Protein AF-A0A7C9F6B9-F1 (afdb_monomer_lite)

InterPro domains:
  IPR001474 GTP cyclohydrolase I [PTHR11109] (1-129)
  IPR020602 GTP cyclohydrolase I domain [PF01227] (1-129)
  IPR043133 GTP cyclohydrolase I, C-terminal/NADPH-dependent 7-cyano-7-deazaguanine reductase [G3DSA:3.30.1130.10] (39-177)
  IPR043134 GTP cyclohydrolase I, N-terminal domain [G3DSA:1.10.286.10] (209-254)

Sequence (266 aa):
PLRVAKAFREGTRGYEQNVRDIVQGALFPEAGVDHRAGHAGGAGGLVIVRDLDHFSYCECCLLPFQVKCHVGYVPSGQRVVGLSKLSRVADVFAKRLQDPQRLADEVCSALHHGIRPAGVAVIAECHHIHFPTLESLFLDSKPEGWIKVMVCSGSGVFEDEEASIWSEFLGLLKYRSLTPDKFRKRNSADHWCPSQSTSCTKIPASLGSVNPGMVSAVTSILRTLGEDPLRKELVGTPARFVRWIMNFQNSNLEMKLNGFLSNKPE

Structure (mmCIF, N/CA/C/O backbone):
data_AF-A0A7C9F6B9-F1
#
_entry.id   AF-A0A7C9F6B9-F1
#
loop_
_atom_site.group_PDB
_atom_site.id
_atom_site.type_symbol
_atom_site.label_atom_id
_atom_site.label_alt_id
_atom_site.label_comp_id
_atom_site.label_asym_id
_atom_site.label_entity_id
_atom_site.label_seq_id
_atom_site.pdbx_PDB_ins_code
_atom_site.Cartn_x
_atom_site.Cartn_y
_atom_site.Cartn_z
_atom_site.occupancy
_atom_site.B_iso_or_equiv
_atom_site.auth_seq_id
_atom_site.auth_comp_id
_atom_site.auth_asym_id
_atom_site.auth_atom_id
_atom_site.pdbx_PDB_model_num
ATOM 1 N N . PRO A 1 1 ? 10.834 -8.507 -24.191 1.00 78.38 1 PRO A N 1
ATOM 2 C CA . PRO A 1 1 ? 9.689 -7.560 -24.309 1.00 78.38 1 PRO A CA 1
ATOM 3 C C . PRO A 1 1 ? 8.392 -8.049 -23.642 1.00 78.38 1 PRO A C 1
ATOM 5 O O . PRO A 1 1 ? 7.930 -7.405 -22.711 1.00 78.38 1 PRO A O 1
ATOM 8 N N . LEU A 1 2 ? 7.844 -9.205 -24.046 1.00 83.50 2 LEU A N 1
ATOM 9 C CA . LEU A 1 2 ? 6.579 -9.722 -23.490 1.00 83.50 2 LEU A CA 1
ATOM 10 C C . LEU A 1 2 ? 6.630 -9.975 -21.974 1.00 83.50 2 LEU A C 1
ATOM 12 O O . LEU A 1 2 ? 5.699 -9.620 -21.261 1.00 83.50 2 LEU A O 1
ATOM 16 N N . ARG A 1 3 ? 7.743 -10.523 -21.465 1.00 86.50 3 ARG A N 1
ATOM 17 C CA . ARG A 1 3 ? 7.962 -10.726 -20.020 1.00 86.50 3 ARG A CA 1
ATOM 18 C C . ARG A 1 3 ? 7.905 -9.415 -19.228 1.00 86.50 3 ARG A C 1
ATOM 20 O O . ARG A 1 3 ? 7.270 -9.367 -18.184 1.00 86.50 3 ARG A O 1
ATOM 27 N N . VAL A 1 4 ? 8.509 -8.356 -19.769 1.00 84.81 4 VAL A N 1
ATOM 28 C CA . VAL A 1 4 ? 8.506 -7.013 -19.168 1.00 84.81 4 VAL A CA 1
ATOM 29 C C . VAL A 1 4 ? 7.093 -6.433 -19.173 1.00 84.81 4 VAL A C 1
ATOM 31 O O . VAL A 1 4 ? 6.615 -5.998 -18.135 1.00 84.81 4 VAL A O 1
ATOM 34 N N . ALA A 1 5 ? 6.384 -6.511 -20.303 1.00 84.69 5 ALA A N 1
ATOM 35 C CA . ALA A 1 5 ? 4.999 -6.052 -20.395 1.00 84.69 5 ALA A CA 1
ATOM 36 C C . ALA A 1 5 ? 4.076 -6.786 -19.403 1.00 84.69 5 ALA A C 1
ATOM 38 O O . ALA A 1 5 ? 3.265 -6.153 -18.734 1.00 84.69 5 ALA A O 1
ATOM 39 N N . LYS A 1 6 ? 4.238 -8.110 -19.257 1.00 91.00 6 LYS A N 1
ATOM 40 C CA . LYS A 1 6 ? 3.502 -8.907 -18.265 1.00 91.00 6 LYS A CA 1
ATOM 41 C C . LYS A 1 6 ? 3.824 -8.470 -16.833 1.00 91.00 6 LYS A C 1
ATOM 43 O O . LYS A 1 6 ? 2.903 -8.345 -16.036 1.00 91.00 6 LYS A O 1
ATOM 48 N N . ALA A 1 7 ? 5.097 -8.225 -16.522 1.00 88.81 7 ALA A N 1
ATOM 49 C CA . ALA A 1 7 ? 5.517 -7.765 -15.200 1.00 88.81 7 ALA A CA 1
ATOM 50 C C . ALA A 1 7 ? 4.920 -6.394 -14.854 1.00 88.81 7 ALA A C 1
ATOM 52 O O . ALA A 1 7 ? 4.365 -6.244 -13.773 1.00 88.81 7 ALA A O 1
ATOM 53 N N . PHE A 1 8 ? 4.952 -5.431 -15.782 1.00 90.06 8 PHE A N 1
ATOM 54 C CA . PHE A 1 8 ? 4.319 -4.126 -15.572 1.00 90.06 8 PHE A CA 1
ATOM 55 C C . PHE A 1 8 ? 2.807 -4.243 -15.405 1.00 90.06 8 PHE A C 1
ATOM 57 O O . PHE A 1 8 ? 2.272 -3.663 -14.473 1.00 90.06 8 PHE A O 1
ATOM 64 N N . ARG A 1 9 ? 2.128 -5.037 -16.243 1.00 91.50 9 ARG A N 1
ATOM 65 C CA . ARG A 1 9 ? 0.678 -5.253 -16.128 1.00 91.50 9 ARG A CA 1
ATOM 66 C C . ARG A 1 9 ? 0.288 -5.859 -14.778 1.00 91.50 9 ARG A C 1
ATOM 68 O O . ARG A 1 9 ? -0.681 -5.426 -14.174 1.00 91.50 9 ARG A O 1
ATOM 75 N N . GLU A 1 10 ? 1.051 -6.837 -14.297 1.00 92.75 10 GLU A N 1
ATOM 76 C CA . GLU A 1 10 ? 0.856 -7.413 -12.961 1.00 92.75 10 GLU A CA 1
ATOM 77 C C . GLU A 1 10 ? 1.157 -6.388 -11.857 1.00 92.75 10 GLU A C 1
ATOM 79 O O . GLU A 1 10 ? 0.446 -6.286 -10.860 1.00 92.75 10 GLU A O 1
ATOM 84 N N . GLY A 1 11 ? 2.205 -5.597 -12.065 1.00 91.06 11 GLY A N 1
ATOM 85 C CA . GLY A 1 11 ? 2.643 -4.508 -11.208 1.00 91.06 11 GLY A CA 1
ATOM 86 C C . GLY A 1 11 ? 1.654 -3.360 -11.063 1.00 91.06 11 GLY A C 1
ATOM 87 O O . GLY A 1 11 ? 1.672 -2.679 -10.044 1.00 91.06 11 GLY A O 1
ATOM 88 N N . THR A 1 12 ? 0.792 -3.167 -12.060 1.00 94.00 12 THR A N 1
ATOM 89 C CA . THR A 1 12 ? -0.208 -2.097 -12.121 1.00 94.00 12 THR A CA 1
ATOM 90 C C . THR A 1 12 ? -1.650 -2.618 -12.089 1.00 94.00 12 THR A C 1
ATOM 92 O O . THR A 1 12 ? -2.591 -1.861 -12.327 1.00 94.00 12 THR A O 1
ATOM 95 N N . ARG A 1 13 ? -1.862 -3.900 -11.752 1.00 95.06 13 ARG A N 1
ATOM 96 C CA . ARG A 1 13 ? -3.199 -4.529 -11.692 1.00 95.06 13 ARG A CA 1
ATOM 97 C C . ARG A 1 13 ? -4.161 -3.851 -10.709 1.00 9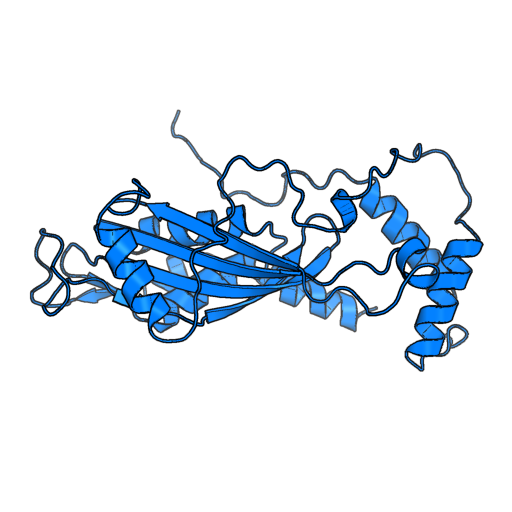5.06 13 ARG A C 1
ATOM 99 O O . ARG A 1 13 ? -5.372 -4.001 -10.822 1.00 95.06 13 ARG A O 1
ATOM 106 N N . GLY A 1 14 ? -3.633 -3.103 -9.742 1.00 93.81 14 GLY A N 1
ATOM 107 C CA . GLY A 1 14 ? -4.404 -2.405 -8.720 1.00 93.81 14 GLY A CA 1
ATOM 108 C C . GLY A 1 14 ? -5.284 -1.275 -9.258 1.00 93.81 14 GLY A C 1
ATOM 109 O O . GLY A 1 14 ? -6.203 -0.837 -8.564 1.00 93.81 14 GLY A O 1
ATOM 110 N N . TYR A 1 15 ? -5.045 -0.806 -10.489 1.00 93.00 15 TYR A N 1
ATOM 111 C CA . TYR A 1 15 ? -5.947 0.132 -11.170 1.00 93.00 15 TYR A CA 1
ATOM 112 C C . TYR A 1 15 ? -7.273 -0.517 -11.597 1.00 93.00 15 TYR A C 1
ATOM 114 O O . TYR A 1 15 ? -8.276 0.179 -11.712 1.00 93.00 15 TYR A O 1
ATOM 122 N N . GLU A 1 16 ? -7.301 -1.838 -11.797 1.00 92.06 16 GLU A N 1
ATOM 123 C CA . GLU A 1 16 ? -8.496 -2.587 -12.219 1.00 92.06 16 GLU A CA 1
ATOM 124 C C . GLU A 1 16 ? -9.308 -3.128 -11.023 1.00 92.06 16 GLU A C 1
ATOM 126 O O . GLU A 1 16 ? -10.322 -3.798 -11.206 1.00 92.06 16 GLU A O 1
ATOM 131 N N . GLN A 1 17 ? -8.868 -2.864 -9.787 1.00 91.19 17 GLN A N 1
ATOM 132 C CA . GLN A 1 17 ? -9.457 -3.420 -8.567 1.00 91.19 17 GLN A CA 1
ATOM 133 C C . GLN A 1 17 ? -10.231 -2.367 -7.769 1.00 91.19 17 GLN A C 1
ATOM 135 O O . GLN A 1 17 ? -9.779 -1.233 -7.596 1.00 91.19 17 GLN A O 1
ATOM 140 N N . ASN A 1 18 ? -11.379 -2.767 -7.215 1.00 89.25 18 ASN A N 1
ATOM 141 C CA . ASN A 1 18 ? -12.186 -1.932 -6.332 1.00 89.25 18 ASN A CA 1
ATOM 142 C C . ASN A 1 18 ? -12.049 -2.387 -4.872 1.00 89.25 18 ASN A C 1
ATOM 144 O O . ASN A 1 18 ? -12.278 -3.547 -4.533 1.00 89.25 18 ASN A O 1
ATOM 148 N N . VAL A 1 19 ? -11.700 -1.453 -3.987 1.00 90.94 19 VAL A N 1
ATOM 149 C CA . VAL A 1 19 ? -11.531 -1.734 -2.554 1.00 90.94 19 VAL A CA 1
ATOM 150 C C . VAL A 1 19 ? -12.849 -2.120 -1.879 1.00 90.94 19 VAL A C 1
ATOM 152 O O . VAL A 1 19 ? -12.847 -2.943 -0.961 1.00 90.94 19 VAL A O 1
ATOM 155 N N . ARG A 1 20 ? -13.985 -1.571 -2.331 1.00 86.94 20 ARG A N 1
ATOM 156 C CA . ARG A 1 20 ? -15.296 -1.843 -1.719 1.00 86.94 20 ARG A CA 1
ATOM 157 C C . ARG A 1 20 ? -15.623 -3.335 -1.745 1.00 86.94 20 ARG A C 1
ATOM 159 O O . ARG A 1 20 ? -15.994 -3.884 -0.709 1.00 86.94 20 ARG A O 1
ATOM 166 N N . ASP A 1 21 ? -15.364 -3.996 -2.868 1.00 87.12 21 ASP A N 1
ATOM 167 C CA . ASP A 1 21 ? -15.628 -5.427 -3.060 1.00 87.12 21 ASP A CA 1
ATOM 168 C C . ASP A 1 21 ? -14.762 -6.305 -2.139 1.00 87.12 21 ASP A C 1
ATOM 170 O O . ASP A 1 21 ? -15.166 -7.384 -1.703 1.00 87.12 21 ASP A O 1
ATOM 174 N N . ILE A 1 22 ? -13.561 -5.832 -1.790 1.00 87.94 22 ILE A N 1
ATOM 175 C CA . ILE A 1 22 ? -12.637 -6.550 -0.904 1.00 87.94 22 ILE A CA 1
ATOM 176 C C . ILE A 1 22 ? -13.128 -6.516 0.544 1.00 87.94 22 ILE A C 1
ATOM 178 O O . ILE A 1 22 ? -13.045 -7.545 1.228 1.00 87.94 22 ILE A O 1
ATOM 182 N N . VAL A 1 23 ? -13.608 -5.353 0.997 1.00 85.00 23 VAL A N 1
ATOM 183 C CA . VAL A 1 23 ? -13.969 -5.086 2.398 1.00 85.00 23 VAL A CA 1
ATOM 184 C C . VAL A 1 23 ? -15.385 -5.563 2.727 1.00 85.00 23 VAL A C 1
ATOM 186 O O . VAL A 1 23 ? -15.578 -6.198 3.763 1.00 85.00 23 VAL A O 1
ATOM 189 N N . GLN A 1 24 ? -16.366 -5.326 1.847 1.00 80.31 24 GLN A N 1
ATOM 190 C CA . GLN A 1 24 ? -17.785 -5.592 2.131 1.00 80.31 24 GLN A CA 1
ATOM 191 C C . GLN A 1 24 ? -18.086 -7.064 2.454 1.00 80.31 24 GLN A C 1
ATOM 193 O O . GLN A 1 24 ? -18.936 -7.344 3.292 1.00 80.31 24 GLN A O 1
ATOM 198 N N . GLY A 1 25 ? -17.361 -8.008 1.848 1.00 74.75 25 GLY A N 1
ATOM 199 C CA . GLY A 1 25 ? -17.565 -9.443 2.071 1.00 74.75 25 GLY A CA 1
ATOM 200 C C . GLY A 1 25 ? -16.937 -10.019 3.348 1.00 74.75 25 GLY A C 1
ATOM 201 O O . GLY A 1 25 ? -16.912 -11.238 3.492 1.00 74.75 25 GLY A O 1
ATOM 202 N N . ALA A 1 26 ? -16.349 -9.203 4.231 1.00 81.62 26 ALA A N 1
ATOM 203 C CA . ALA A 1 26 ? -15.626 -9.699 5.411 1.00 81.62 26 ALA A CA 1
ATOM 204 C C . ALA A 1 26 ? -15.718 -8.769 6.628 1.00 81.62 26 ALA A C 1
ATOM 206 O O . ALA A 1 26 ? -14.751 -8.638 7.385 1.00 81.62 26 ALA A O 1
ATOM 207 N N . LEU A 1 27 ? -16.868 -8.117 6.792 1.00 82.00 27 LEU A N 1
ATOM 208 C CA . LEU A 1 27 ? -17.232 -7.442 8.031 1.00 82.00 27 LEU A CA 1
ATOM 209 C C . LEU A 1 27 ? -17.990 -8.434 8.912 1.00 82.00 27 LEU A C 1
ATOM 211 O O . LEU A 1 27 ? -19.038 -8.944 8.517 1.00 82.00 27 LEU A O 1
ATOM 215 N N . PHE A 1 28 ? -17.445 -8.710 10.089 1.00 81.56 28 PHE A N 1
ATOM 216 C CA . PHE A 1 28 ? -17.999 -9.654 11.049 1.00 81.56 28 PHE A CA 1
ATOM 217 C C . PHE A 1 28 ? -18.601 -8.904 12.233 1.00 81.56 28 PHE A C 1
ATOM 219 O O . PHE A 1 28 ? -18.013 -7.910 12.669 1.00 81.56 28 PHE A O 1
ATOM 226 N N . PRO A 1 29 ? -19.751 -9.358 12.757 1.00 77.94 29 PRO A N 1
ATOM 227 C CA . PRO A 1 29 ? -20.288 -8.818 13.990 1.00 77.94 29 PRO A CA 1
ATOM 228 C C . PRO A 1 29 ? -19.403 -9.235 15.172 1.00 77.94 29 PRO A C 1
ATOM 230 O O . PRO A 1 29 ? -19.102 -10.418 15.324 1.00 77.94 29 PRO A O 1
ATOM 233 N N . GLU A 1 30 ? -19.012 -8.284 16.018 1.00 68.81 30 GLU A N 1
ATOM 234 C CA . GLU A 1 30 ? -18.281 -8.563 17.260 1.00 68.81 30 GLU A CA 1
ATOM 235 C C . GLU A 1 30 ? -19.051 -8.001 18.461 1.00 68.81 30 GLU A C 1
ATOM 237 O O . GLU A 1 30 ? -19.288 -6.794 18.570 1.00 68.81 30 GLU A O 1
ATOM 242 N N . ALA A 1 31 ? -19.480 -8.900 19.351 1.00 57.25 31 ALA A N 1
ATOM 243 C CA . ALA A 1 31 ? -20.207 -8.545 20.563 1.00 57.25 31 ALA A CA 1
ATOM 244 C C . ALA A 1 31 ? -19.283 -7.793 21.537 1.00 57.25 31 ALA A C 1
ATOM 246 O O . ALA A 1 31 ? -18.175 -8.243 21.814 1.00 57.25 31 ALA A O 1
ATOM 247 N N . GLY A 1 32 ? -19.745 -6.655 22.062 1.00 57.44 32 GLY A N 1
ATOM 248 C CA . GLY A 1 32 ? -18.982 -5.813 22.993 1.00 57.44 32 GLY A CA 1
ATOM 249 C C . GLY A 1 32 ? -18.262 -4.618 22.356 1.00 57.44 32 GLY A C 1
ATOM 250 O O . GLY A 1 32 ? -17.704 -3.803 23.084 1.00 57.44 32 GLY A O 1
ATOM 251 N N . VAL A 1 33 ? -18.308 -4.459 21.027 1.00 58.94 33 VAL A N 1
ATOM 252 C CA . VAL A 1 33 ? -17.875 -3.225 20.343 1.00 58.94 33 VAL A CA 1
ATOM 253 C C . VAL A 1 33 ? -19.068 -2.266 20.232 1.00 58.94 33 VAL A C 1
ATOM 255 O O . VAL A 1 33 ? -19.666 -2.110 19.167 1.00 58.94 33 VAL A O 1
ATOM 258 N N . ASP A 1 34 ? -19.473 -1.658 21.346 1.00 58.09 34 ASP A N 1
ATOM 259 C CA . ASP A 1 34 ? -20.571 -0.680 21.369 1.00 58.09 34 ASP A CA 1
ATOM 260 C C . ASP A 1 34 ? -20.200 0.618 20.613 1.00 58.09 34 ASP A C 1
ATOM 262 O O . ASP A 1 34 ? -19.114 0.760 20.055 1.00 58.09 34 ASP A O 1
ATOM 266 N N . HIS A 1 35 ? -21.085 1.622 20.580 1.00 54.62 35 HIS A N 1
ATOM 267 C CA . HIS A 1 35 ? -20.818 2.923 19.932 1.00 54.62 35 HIS A CA 1
ATOM 268 C C . HIS A 1 35 ? -19.646 3.725 20.537 1.00 54.62 35 HIS A C 1
ATOM 270 O O . HIS A 1 35 ? -19.368 4.837 20.087 1.00 54.62 35 HIS A O 1
ATOM 276 N N . ARG A 1 36 ? -18.967 3.200 21.561 1.00 55.50 36 ARG A N 1
ATOM 277 C CA . ARG A 1 36 ? -17.797 3.821 22.185 1.00 55.50 36 ARG A CA 1
ATOM 278 C C . ARG A 1 36 ? -16.538 3.113 21.696 1.00 55.50 36 ARG A C 1
ATOM 280 O O . ARG A 1 36 ? -16.497 1.889 21.684 1.00 55.50 36 ARG A O 1
ATOM 287 N N . ALA A 1 37 ? -15.520 3.888 21.320 1.00 56.00 37 ALA A N 1
ATOM 288 C CA . ALA A 1 37 ? -14.180 3.362 21.074 1.00 56.00 37 ALA A CA 1
ATOM 289 C C . ALA A 1 37 ? -13.728 2.567 22.313 1.00 56.00 37 ALA A C 1
ATOM 291 O O . ALA A 1 37 ? -13.721 3.106 23.423 1.00 56.00 37 ALA A O 1
ATOM 292 N N . GLY A 1 38 ? -13.439 1.277 22.144 1.00 53.59 38 GLY A N 1
ATOM 293 C CA . GLY A 1 38 ? -12.929 0.445 23.228 1.00 53.59 38 GLY A CA 1
ATOM 294 C C . GLY A 1 38 ? -11.478 0.803 23.549 1.00 53.59 38 GLY A C 1
ATOM 295 O O . GLY A 1 38 ? -10.777 1.422 22.750 1.00 53.59 38 GLY A O 1
ATOM 296 N N . HIS A 1 39 ? -11.023 0.420 24.739 1.00 48.69 39 HIS A N 1
ATOM 297 C CA . HIS A 1 39 ? -9.637 0.609 25.175 1.00 48.69 39 HIS A CA 1
ATOM 298 C C . HIS A 1 39 ? -8.837 -0.682 24.941 1.00 48.69 39 HIS A C 1
ATOM 300 O O . HIS A 1 39 ? -9.406 -1.778 24.942 1.00 48.69 39 HIS A O 1
ATOM 306 N N . ALA A 1 40 ? -7.519 -0.571 24.747 1.00 43.62 40 ALA A N 1
ATOM 307 C CA . ALA A 1 40 ? -6.636 -1.730 24.612 1.00 43.62 40 ALA A CA 1
ATOM 308 C C . ALA A 1 40 ? -6.778 -2.707 25.794 1.00 43.62 40 ALA A C 1
ATOM 310 O O . ALA A 1 40 ? -6.687 -2.314 26.955 1.00 43.62 40 ALA A O 1
ATOM 311 N N . GLY A 1 41 ? -6.986 -3.992 25.483 1.00 47.38 41 GLY A N 1
ATOM 312 C CA . GLY A 1 41 ? -7.155 -5.069 26.468 1.00 47.38 41 GLY A CA 1
ATOM 313 C C . GLY A 1 41 ? -8.598 -5.551 26.685 1.00 47.38 41 GLY A C 1
ATOM 314 O O . GLY A 1 41 ? -8.797 -6.469 27.478 1.00 47.38 41 GLY A O 1
ATOM 315 N N . GLY A 1 42 ? -9.587 -4.987 25.977 1.00 53.12 42 GLY A N 1
ATOM 316 C CA . GLY A 1 42 ? -10.989 -5.434 25.975 1.00 53.12 42 GLY A CA 1
ATOM 317 C C . GLY A 1 42 ? -11.631 -5.428 24.578 1.00 53.12 42 GLY A C 1
ATOM 318 O O . GLY A 1 42 ? -10.982 -5.080 23.589 1.00 53.12 42 GLY A O 1
ATOM 319 N N . ALA A 1 43 ? -12.910 -5.814 24.487 1.00 54.91 43 ALA A N 1
ATOM 320 C CA . ALA A 1 43 ? -13.677 -5.746 23.238 1.00 54.91 43 ALA A CA 1
ATOM 321 C C . ALA A 1 43 ? -13.704 -4.300 22.698 1.00 54.91 43 ALA A C 1
ATOM 323 O O . ALA A 1 43 ? -13.978 -3.357 23.440 1.00 54.91 43 ALA A O 1
ATOM 324 N N . GLY A 1 44 ? -13.379 -4.122 21.412 1.00 61.38 44 GLY A N 1
ATOM 325 C CA . GLY A 1 44 ? -13.373 -2.813 20.740 1.00 61.38 44 GLY A CA 1
ATOM 326 C C . GLY A 1 44 ? -12.089 -1.985 20.876 1.00 61.38 44 GLY A C 1
ATOM 327 O O . GLY A 1 44 ? -12.093 -0.824 20.471 1.00 61.38 44 GLY A O 1
ATOM 328 N N . GLY A 1 45 ? -11.013 -2.544 21.441 1.00 77.75 45 GLY A N 1
ATOM 329 C CA . GLY A 1 45 ? -9.692 -1.904 21.483 1.00 77.75 45 GLY A CA 1
ATOM 330 C C . GLY A 1 45 ? -8.992 -1.805 20.117 1.00 77.75 45 GLY A C 1
ATOM 331 O O . GLY A 1 45 ? -9.503 -2.259 19.092 1.00 77.75 45 GLY A O 1
ATOM 332 N N . LEU A 1 46 ? -7.793 -1.212 20.102 1.00 87.56 46 LEU A N 1
ATOM 333 C CA . LEU A 1 46 ? -6.980 -1.023 18.896 1.00 87.56 46 LEU A CA 1
ATOM 334 C C . LEU A 1 46 ? -6.591 -2.365 18.248 1.00 87.56 46 LEU A C 1
ATOM 336 O O . LEU A 1 46 ? -5.917 -3.197 18.855 1.00 87.56 46 LEU A O 1
ATOM 340 N N . VAL A 1 47 ? -6.965 -2.551 16.980 1.00 90.31 47 VAL A N 1
ATOM 341 C CA . VAL A 1 47 ? -6.566 -3.707 16.165 1.00 90.31 47 VAL A CA 1
ATOM 342 C C . VAL A 1 47 ? -5.386 -3.311 15.289 1.00 90.31 47 VAL A C 1
ATOM 344 O O . VAL A 1 47 ? -5.474 -2.341 14.538 1.00 90.31 47 VAL A O 1
ATOM 347 N N . ILE A 1 48 ? -4.294 -4.078 15.348 1.00 91.81 48 ILE A N 1
ATOM 348 C CA . ILE A 1 48 ? -3.071 -3.815 14.578 1.00 91.81 48 ILE A CA 1
ATOM 349 C C . ILE A 1 48 ? -2.707 -5.024 13.726 1.00 91.81 48 ILE A C 1
ATOM 351 O O . ILE A 1 48 ? -2.579 -6.142 14.223 1.00 91.81 48 ILE A O 1
ATOM 355 N N . VAL A 1 49 ? -2.449 -4.772 12.446 1.00 93.75 49 VAL A N 1
ATOM 356 C CA . VAL A 1 49 ? -1.782 -5.702 11.537 1.00 93.75 49 VAL A CA 1
ATOM 357 C C . VAL A 1 49 ? -0.516 -5.035 11.023 1.00 93.75 49 VAL A C 1
ATOM 359 O O . VAL A 1 49 ? -0.548 -3.951 10.449 1.00 93.75 49 VAL A O 1
ATOM 362 N N . ARG A 1 50 ? 0.622 -5.681 11.250 1.00 91.25 50 ARG A N 1
ATOM 363 C CA . ARG A 1 50 ? 1.953 -5.134 10.974 1.00 91.25 50 ARG A CA 1
ATOM 364 C C . ARG A 1 50 ? 2.756 -6.057 10.070 1.00 91.25 50 ARG A C 1
ATOM 366 O O . ARG A 1 50 ? 2.385 -7.216 9.908 1.00 91.25 50 ARG A O 1
ATOM 373 N N . ASP A 1 51 ? 3.858 -5.525 9.542 1.00 91.81 51 ASP A N 1
ATOM 374 C CA . ASP A 1 51 ? 4.802 -6.251 8.688 1.00 91.81 51 ASP A CA 1
ATOM 375 C C . ASP A 1 51 ? 4.136 -6.785 7.408 1.00 91.81 51 ASP A C 1
ATOM 377 O O . ASP A 1 51 ? 4.363 -7.914 6.982 1.00 91.81 51 ASP A O 1
ATOM 381 N N . LEU A 1 52 ? 3.275 -5.963 6.800 1.00 94.69 52 LEU A N 1
ATOM 382 C CA . LEU A 1 52 ? 2.642 -6.273 5.523 1.00 94.69 52 LEU A CA 1
ATOM 383 C C . LEU A 1 52 ? 3.601 -5.927 4.384 1.00 94.69 52 LEU A C 1
ATOM 385 O O . LEU A 1 52 ? 3.763 -4.756 4.036 1.00 94.69 52 LEU A O 1
ATOM 389 N N . ASP A 1 53 ? 4.245 -6.944 3.819 1.00 95.25 53 ASP A N 1
ATOM 390 C CA . ASP A 1 53 ? 5.192 -6.772 2.720 1.00 95.25 53 ASP A CA 1
ATOM 391 C C . ASP A 1 53 ? 4.481 -6.613 1.369 1.00 95.25 53 ASP A C 1
ATOM 393 O O . ASP A 1 53 ? 3.710 -7.466 0.924 1.00 95.25 53 ASP A O 1
ATOM 397 N N . HIS A 1 54 ? 4.802 -5.522 0.682 1.00 95.81 54 HIS A N 1
ATOM 398 C CA . HIS A 1 54 ? 4.307 -5.179 -0.641 1.00 95.81 54 HIS A CA 1
ATOM 399 C C . HIS A 1 54 ? 5.438 -4.644 -1.530 1.00 95.81 54 HIS A C 1
ATOM 401 O O . HIS A 1 54 ? 6.527 -4.288 -1.079 1.00 95.81 54 HIS A O 1
ATOM 407 N N . PHE A 1 55 ? 5.155 -4.567 -2.828 1.00 94.75 55 PHE A N 1
ATOM 408 C CA . PHE A 1 55 ? 6.024 -3.931 -3.814 1.00 94.75 55 PHE A CA 1
ATOM 409 C C . PHE A 1 55 ? 5.195 -3.011 -4.688 1.00 94.75 55 PHE A C 1
ATOM 411 O O . PHE A 1 55 ? 4.089 -3.383 -5.092 1.00 94.75 55 PHE A O 1
ATOM 418 N N . SER A 1 56 ? 5.767 -1.859 -5.009 1.00 94.69 56 SER A N 1
ATOM 419 C CA . SER A 1 56 ? 5.160 -0.854 -5.869 1.00 94.69 56 SER A CA 1
ATOM 420 C C . SER A 1 56 ? 6.182 -0.299 -6.859 1.00 94.69 56 SER A C 1
ATOM 422 O O . SER A 1 56 ? 7.362 -0.642 -6.795 1.00 94.69 56 SER A O 1
ATOM 424 N N . TYR A 1 57 ? 5.728 0.524 -7.798 1.00 92.12 57 TYR A N 1
ATOM 425 C CA . TYR A 1 57 ? 6.574 1.187 -8.785 1.00 92.12 57 TYR A CA 1
ATOM 426 C C . TYR A 1 57 ? 6.589 2.681 -8.517 1.00 92.12 57 TYR A C 1
ATOM 428 O O . TYR A 1 57 ? 5.532 3.294 -8.411 1.00 92.12 57 TYR A O 1
ATOM 436 N N . CYS A 1 58 ? 7.774 3.278 -8.423 1.00 89.06 58 CYS A N 1
ATOM 437 C CA . CYS A 1 58 ? 7.894 4.716 -8.252 1.00 89.06 58 CYS A CA 1
ATOM 438 C C . CYS A 1 58 ? 7.351 5.413 -9.500 1.00 89.06 58 CYS A C 1
ATOM 440 O O . CYS A 1 58 ? 7.789 5.131 -10.616 1.00 89.06 58 CYS A O 1
ATOM 442 N N . GLU A 1 59 ? 6.414 6.338 -9.329 1.00 84.56 59 GLU A N 1
ATOM 443 C CA . GLU A 1 59 ? 5.829 7.052 -10.468 1.00 84.56 59 GLU A CA 1
ATOM 444 C C . GLU A 1 59 ? 6.839 7.927 -11.225 1.00 84.56 59 GLU A C 1
ATOM 446 O O . GLU A 1 59 ? 6.677 8.176 -12.416 1.00 84.56 59 GLU A O 1
ATOM 451 N N . CYS A 1 60 ? 7.908 8.352 -10.552 1.00 78.88 60 CYS A N 1
ATOM 452 C CA . CYS A 1 60 ? 8.869 9.315 -11.081 1.00 78.88 60 CYS A CA 1
ATOM 453 C C . CYS A 1 60 ? 9.984 8.667 -11.908 1.00 78.88 60 CYS A C 1
ATOM 455 O O . CYS A 1 60 ? 10.634 9.353 -12.691 1.00 78.88 60 CYS A O 1
ATOM 457 N N . CYS A 1 61 ? 10.240 7.369 -11.719 1.00 79.19 61 CYS A N 1
ATOM 458 C CA . CYS A 1 61 ? 11.329 6.649 -12.393 1.00 79.19 61 CYS A CA 1
ATOM 459 C C . CYS A 1 61 ? 10.965 5.235 -12.871 1.00 79.19 61 CYS A C 1
ATOM 461 O O . CYS A 1 61 ? 11.792 4.582 -13.505 1.00 79.19 61 CYS A O 1
ATOM 463 N N . LEU A 1 62 ? 9.753 4.748 -12.570 1.00 85.38 62 LEU A N 1
ATOM 464 C CA . LEU A 1 62 ? 9.267 3.387 -12.845 1.00 85.38 62 LEU A CA 1
ATOM 465 C C . LEU A 1 62 ? 10.128 2.262 -12.262 1.00 85.38 62 LEU A C 1
ATOM 467 O O . LEU A 1 62 ? 9.963 1.101 -12.645 1.00 85.38 62 LEU A O 1
ATOM 471 N N . LEU A 1 63 ? 11.031 2.571 -11.331 1.00 85.69 63 LEU A N 1
ATOM 472 C CA . LEU A 1 63 ? 11.763 1.548 -10.603 1.00 85.69 63 LEU A CA 1
ATOM 473 C C . LEU A 1 63 ? 10.898 0.971 -9.481 1.00 85.69 63 LEU A C 1
ATOM 475 O O . LEU A 1 63 ? 10.104 1.693 -8.870 1.00 85.69 63 LEU A O 1
ATOM 479 N N . PRO A 1 64 ? 11.025 -0.336 -9.210 1.00 88.94 64 PRO A N 1
ATOM 480 C CA . PRO A 1 64 ? 10.322 -0.951 -8.105 1.00 88.94 64 PRO A CA 1
ATOM 481 C C . PRO A 1 64 ? 10.892 -0.466 -6.768 1.00 88.94 64 PRO A C 1
ATOM 483 O O . PRO A 1 64 ? 12.102 -0.296 -6.615 1.00 88.94 64 PRO A O 1
ATOM 486 N N . PHE A 1 65 ? 10.017 -0.316 -5.782 1.00 91.25 65 PHE A N 1
ATOM 487 C CA . PHE A 1 65 ? 10.386 -0.080 -4.393 1.00 91.25 65 PHE A CA 1
ATOM 488 C C . PHE A 1 65 ? 9.621 -1.028 -3.475 1.00 91.25 65 PHE A C 1
ATOM 490 O O . PHE A 1 65 ? 8.486 -1.429 -3.760 1.00 91.25 65 PHE A O 1
ATOM 497 N N . GLN A 1 66 ? 10.274 -1.430 -2.388 1.00 93.06 66 GLN A N 1
ATOM 498 C CA . GLN A 1 66 ? 9.668 -2.291 -1.382 1.00 93.06 66 GLN A CA 1
ATOM 499 C C . GLN A 1 66 ? 8.876 -1.434 -0.402 1.00 93.06 66 GLN A C 1
ATOM 501 O O . GLN A 1 66 ? 9.333 -0.365 -0.000 1.00 93.06 66 GLN A O 1
ATOM 506 N N . VAL A 1 67 ? 7.711 -1.924 0.004 1.00 94.94 67 VAL A N 1
ATOM 507 C CA . VAL A 1 67 ? 6.843 -1.283 0.986 1.00 94.94 67 VAL A CA 1
ATOM 508 C C . VAL A 1 67 ? 6.585 -2.268 2.109 1.00 94.94 67 VAL A C 1
ATOM 510 O O . VAL A 1 67 ? 6.124 -3.377 1.864 1.00 94.94 67 VAL A O 1
ATOM 513 N N . LYS A 1 68 ? 6.841 -1.853 3.343 1.00 94.75 68 LYS A N 1
ATOM 514 C CA . LYS A 1 68 ? 6.379 -2.543 4.539 1.00 94.75 68 LYS A CA 1
ATOM 515 C C . LYS A 1 68 ? 5.307 -1.694 5.199 1.00 94.75 68 LYS A C 1
ATOM 517 O O . LYS A 1 68 ? 5.585 -0.600 5.680 1.00 94.75 68 LYS A O 1
ATOM 522 N N . CYS A 1 69 ? 4.074 -2.178 5.172 1.00 95.25 69 CYS A N 1
ATOM 523 C CA . CYS A 1 69 ? 2.918 -1.456 5.676 1.00 95.25 69 CYS A CA 1
ATOM 524 C C . CYS A 1 69 ? 2.517 -1.968 7.066 1.00 95.25 69 CYS A C 1
ATOM 526 O O . CYS A 1 69 ? 2.518 -3.167 7.352 1.00 95.25 69 CYS A O 1
ATOM 528 N N . HIS A 1 70 ? 2.125 -1.039 7.924 1.00 95.12 70 HIS A N 1
ATOM 529 C CA . HIS A 1 70 ? 1.570 -1.280 9.243 1.00 95.12 70 HIS A CA 1
ATOM 530 C C . HIS A 1 70 ? 0.233 -0.555 9.317 1.00 95.12 70 HIS A C 1
ATOM 532 O O . HIS A 1 70 ? 0.162 0.637 9.036 1.00 95.12 70 HIS A O 1
ATOM 538 N N . VAL A 1 71 ? -0.824 -1.274 9.667 1.00 96.00 71 VAL A N 1
ATOM 539 C CA . VAL A 1 71 ? -2.190 -0.758 9.707 1.00 96.00 71 VAL A CA 1
ATOM 540 C C . VAL A 1 71 ? -2.749 -0.969 11.105 1.00 96.00 71 VAL A C 1
ATOM 542 O O . VAL A 1 71 ? -2.772 -2.092 11.608 1.00 96.00 71 VAL A O 1
ATOM 545 N N . GLY A 1 72 ? -3.210 0.109 11.723 1.00 94.19 72 GLY A N 1
ATOM 546 C CA . GLY A 1 72 ? -3.984 0.106 12.956 1.00 94.19 72 GLY A CA 1
ATOM 547 C C . GLY A 1 72 ? -5.379 0.662 12.699 1.00 94.19 72 GLY A C 1
ATOM 548 O O . GLY A 1 72 ? -5.540 1.577 11.896 1.00 94.19 72 GLY A O 1
ATOM 549 N N . TYR A 1 73 ? -6.403 0.136 13.359 1.00 93.19 73 TYR A N 1
ATOM 550 C CA . TYR A 1 73 ? -7.717 0.777 13.370 1.00 93.19 73 TYR A CA 1
ATOM 551 C C . TYR A 1 73 ? -8.464 0.499 14.670 1.00 93.19 73 TYR A C 1
ATOM 553 O O . TYR A 1 73 ? -8.230 -0.514 15.330 1.00 93.19 73 TYR A O 1
ATOM 561 N N . VAL A 1 74 ? -9.379 1.400 15.020 1.00 90.69 74 VAL A N 1
ATOM 562 C CA . VAL A 1 74 ? -10.265 1.245 16.180 1.00 90.69 74 VAL A CA 1
ATOM 563 C C . VAL A 1 74 ? -11.654 0.846 15.687 1.00 90.69 74 VAL A C 1
ATOM 565 O O . VAL A 1 74 ? -12.330 1.676 15.065 1.00 90.69 74 VAL A O 1
ATOM 568 N N . PRO A 1 75 ? -12.092 -0.404 15.916 1.00 88.88 75 PRO A N 1
ATOM 569 C CA . PRO A 1 75 ? -13.419 -0.865 15.529 1.00 88.88 75 PRO A CA 1
ATOM 570 C C . PRO A 1 75 ? -14.538 0.032 16.070 1.00 88.88 75 PRO A C 1
ATOM 572 O O . PRO A 1 75 ? -14.425 0.627 17.139 1.00 88.88 75 PRO A O 1
ATOM 575 N N . SER A 1 76 ? -15.641 0.123 15.330 1.00 84.06 76 SER A N 1
ATOM 576 C CA . SER A 1 76 ? -16.837 0.847 15.767 1.00 84.06 76 SER A CA 1
ATOM 577 C C . SER A 1 76 ? -18.098 0.191 15.214 1.00 84.06 76 SER A C 1
ATOM 579 O O . SER A 1 76 ? -18.079 -0.432 14.150 1.00 84.06 76 SER A O 1
ATOM 581 N N . GLY A 1 77 ? -19.211 0.335 15.938 1.00 76.75 77 GLY A N 1
ATOM 582 C CA . GLY A 1 77 ? -20.525 -0.122 15.491 1.00 76.75 77 GLY A CA 1
ATOM 583 C C . GLY A 1 77 ? -20.605 -1.636 15.307 1.00 76.75 77 GLY A C 1
ATOM 584 O O . GLY A 1 77 ? -21.095 -2.086 14.269 1.00 76.75 77 GLY A O 1
ATOM 585 N N . GLN A 1 78 ? -20.096 -2.393 16.288 1.00 75.00 78 GLN A N 1
ATOM 586 C CA . GLN A 1 78 ? -20.177 -3.856 16.371 1.00 75.00 78 GLN A CA 1
ATOM 587 C C . GLN A 1 78 ? -19.597 -4.606 15.171 1.00 75.00 78 GLN A C 1
ATOM 589 O O . GLN A 1 78 ? -20.026 -5.717 14.881 1.00 75.00 78 GLN A O 1
ATOM 594 N N . ARG A 1 79 ? -18.641 -4.014 14.445 1.00 78.25 79 ARG A N 1
ATOM 595 C CA . ARG A 1 79 ? -18.064 -4.615 13.239 1.00 78.25 79 ARG A CA 1
ATOM 596 C C . ARG A 1 79 ? -16.547 -4.627 13.272 1.00 78.25 79 ARG A C 1
ATOM 598 O O . ARG A 1 79 ? -15.914 -3.612 13.551 1.00 78.25 79 ARG A O 1
ATOM 605 N N . VAL A 1 80 ? -15.988 -5.769 12.891 1.00 85.88 80 VAL A N 1
ATOM 606 C CA . VAL A 1 80 ? -14.551 -5.987 12.724 1.00 85.88 80 VAL A CA 1
ATOM 607 C C . VAL A 1 80 ? -14.283 -6.558 11.342 1.00 85.88 80 VAL A C 1
ATOM 609 O O . VAL A 1 80 ? -15.055 -7.361 10.816 1.00 85.88 80 VAL A O 1
ATOM 612 N N . VAL A 1 81 ? -13.198 -6.107 10.715 1.00 89.56 81 VAL A N 1
ATOM 613 C CA . VAL A 1 81 ? -12.793 -6.604 9.399 1.00 89.56 81 VAL A CA 1
ATOM 614 C C . VAL A 1 81 ? -11.882 -7.818 9.548 1.00 89.56 81 VAL A C 1
ATOM 616 O O . VAL A 1 81 ? -10.991 -7.845 10.398 1.00 89.56 81 VAL A O 1
ATOM 619 N N . GLY A 1 82 ? -12.053 -8.815 8.680 1.00 89.56 82 GLY A N 1
ATOM 620 C CA . GLY A 1 82 ? -11.104 -9.922 8.591 1.00 89.56 82 GLY A CA 1
ATOM 621 C C . GLY A 1 82 ? -9.683 -9.421 8.300 1.00 89.56 82 GLY A C 1
ATOM 622 O O . GLY A 1 82 ? -9.463 -8.717 7.314 1.00 89.56 82 GLY A O 1
ATOM 623 N N . LEU A 1 83 ? -8.704 -9.826 9.117 1.00 89.75 83 LEU A N 1
ATOM 624 C CA . LEU A 1 83 ? -7.327 -9.297 9.089 1.00 89.75 83 LEU A CA 1
ATOM 625 C C . LEU A 1 83 ? -6.663 -9.370 7.703 1.00 89.75 83 LEU A C 1
ATOM 627 O O . LEU A 1 83 ? -5.962 -8.447 7.290 1.00 89.75 83 LEU A O 1
ATOM 631 N N . SER A 1 84 ? -6.938 -10.433 6.939 1.00 91.12 84 SER A N 1
ATOM 632 C CA . SER A 1 84 ? -6.403 -10.606 5.579 1.00 91.12 84 SER A CA 1
ATOM 633 C C . SER A 1 84 ? -6.839 -9.510 4.600 1.00 91.12 84 SER A C 1
ATOM 635 O O . SER A 1 84 ? -6.173 -9.291 3.588 1.00 91.12 84 SER A O 1
ATOM 637 N N . LYS A 1 85 ? -7.942 -8.803 4.873 1.00 92.81 85 LYS A N 1
ATOM 638 C CA . LYS A 1 85 ? -8.434 -7.726 4.012 1.00 92.81 85 LYS A CA 1
ATOM 639 C C . LYS A 1 85 ? -7.588 -6.471 4.112 1.00 92.81 85 LYS A C 1
ATOM 641 O O . LYS A 1 85 ? -7.408 -5.831 3.087 1.00 92.81 85 LYS A O 1
ATOM 646 N N . LEU A 1 86 ? -7.017 -6.165 5.277 1.00 94.44 86 LEU A N 1
ATOM 647 C CA . LEU A 1 86 ? -6.141 -4.999 5.441 1.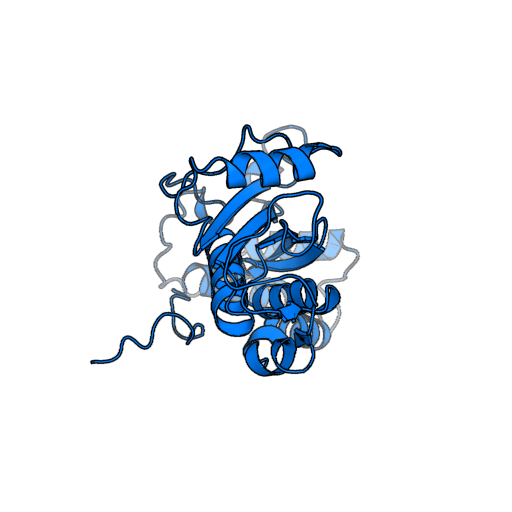00 94.44 86 LEU A CA 1
ATOM 648 C C . LEU A 1 86 ? -4.939 -5.080 4.488 1.00 94.44 86 LEU A C 1
ATOM 650 O O . LEU A 1 86 ? -4.671 -4.140 3.746 1.00 94.44 86 LEU A O 1
ATOM 654 N N . SER A 1 87 ? -4.301 -6.254 4.412 1.00 95.44 87 SER A N 1
ATOM 655 C CA . SER A 1 87 ? -3.223 -6.521 3.449 1.00 95.44 87 SER A CA 1
ATOM 656 C C . SER A 1 87 ? -3.693 -6.457 1.994 1.00 95.44 87 SER A C 1
ATOM 658 O O . SER A 1 87 ? -3.010 -5.887 1.150 1.00 95.44 87 SER A O 1
ATOM 660 N N . ARG A 1 88 ? -4.882 -6.985 1.674 1.00 95.06 88 ARG A N 1
ATOM 661 C CA . ARG A 1 88 ? -5.415 -6.916 0.301 1.00 95.06 88 ARG A CA 1
ATOM 662 C C . ARG A 1 88 ? -5.719 -5.487 -0.139 1.00 95.06 88 ARG A C 1
ATOM 664 O O . ARG A 1 88 ? -5.477 -5.165 -1.293 1.00 95.06 88 ARG A O 1
ATOM 671 N N . VAL A 1 89 ? -6.234 -4.644 0.756 1.00 95.69 89 VAL A N 1
ATOM 672 C CA . VAL A 1 89 ? -6.461 -3.220 0.469 1.00 95.69 89 VAL A 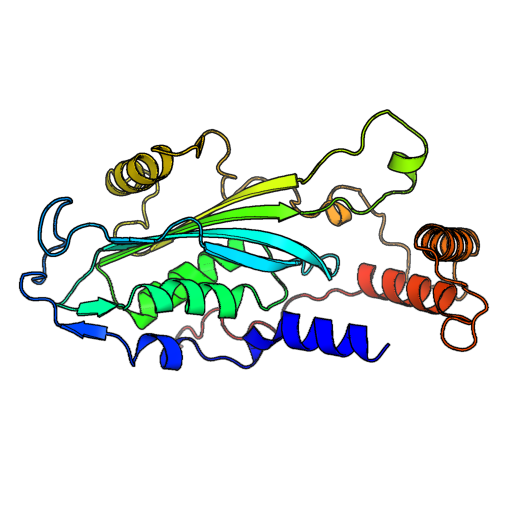CA 1
ATOM 673 C C . VAL A 1 89 ? -5.132 -2.516 0.212 1.00 95.69 89 VAL A C 1
ATOM 675 O O . VAL A 1 89 ? -5.014 -1.811 -0.785 1.00 95.69 89 VAL A O 1
ATOM 678 N N . ALA A 1 90 ? -4.116 -2.766 1.042 1.00 96.75 90 ALA A N 1
ATOM 679 C CA . ALA A 1 90 ? -2.771 -2.254 0.799 1.00 96.75 90 ALA A CA 1
ATOM 680 C C . ALA A 1 90 ? -2.198 -2.727 -0.552 1.00 96.75 90 ALA A C 1
ATOM 682 O O . ALA A 1 90 ? -1.634 -1.916 -1.285 1.00 96.75 90 ALA A O 1
ATOM 683 N N . ASP A 1 91 ? -2.412 -3.991 -0.941 1.00 96.50 91 ASP A N 1
ATOM 684 C CA . ASP A 1 91 ? -1.959 -4.518 -2.237 1.00 96.50 91 ASP A CA 1
ATOM 685 C C . ASP A 1 91 ? -2.622 -3.812 -3.432 1.00 96.50 91 ASP A C 1
ATOM 687 O O . ASP A 1 91 ? -1.934 -3.508 -4.402 1.00 96.50 91 ASP A O 1
ATOM 691 N N . VAL A 1 92 ? -3.919 -3.475 -3.359 1.00 96.50 92 VAL A N 1
ATOM 692 C CA . VAL A 1 92 ? -4.616 -2.725 -4.429 1.00 96.50 92 VAL A CA 1
ATOM 693 C C . VAL A 1 92 ? -3.898 -1.416 -4.744 1.00 96.50 92 VAL A C 1
ATOM 695 O O . VAL A 1 92 ? -3.726 -1.066 -5.911 1.00 96.50 92 VAL A O 1
ATOM 698 N N . PHE A 1 93 ? -3.474 -0.680 -3.718 1.00 96.69 93 PHE A N 1
ATOM 699 C CA . PHE A 1 93 ? -2.787 0.592 -3.921 1.00 96.69 93 PHE A CA 1
ATOM 700 C C . PHE A 1 93 ? -1.298 0.409 -4.204 1.00 96.69 93 PHE A C 1
ATOM 702 O O . PHE A 1 93 ? -0.751 1.143 -5.023 1.00 96.69 93 PHE A O 1
ATOM 709 N N . ALA A 1 94 ? -0.643 -0.593 -3.615 1.00 96.31 94 ALA A N 1
ATOM 710 C CA . ALA A 1 94 ? 0.754 -0.895 -3.911 1.00 96.31 94 ALA A CA 1
ATOM 711 C C . ALA A 1 94 ? 0.946 -1.339 -5.373 1.00 96.31 94 ALA A C 1
ATOM 713 O O . ALA A 1 94 ? 1.949 -0.994 -5.994 1.00 96.31 94 ALA A O 1
ATOM 714 N N . LYS A 1 95 ? -0.029 -2.033 -5.973 1.00 96.50 95 LYS A N 1
ATOM 715 C CA . LYS A 1 95 ? -0.016 -2.436 -7.391 1.00 96.50 95 LYS A CA 1
ATOM 716 C C . LYS A 1 95 ? -0.422 -1.306 -8.343 1.00 96.50 95 LYS A C 1
ATOM 718 O O . LYS A 1 95 ? -1.273 -1.492 -9.215 1.00 96.50 95 LYS A O 1
ATOM 723 N N . ARG A 1 96 ? 0.179 -0.131 -8.162 1.00 94.50 96 ARG A N 1
ATOM 724 C CA . ARG A 1 96 ? 0.018 1.094 -8.961 1.00 94.50 96 ARG A CA 1
ATOM 725 C C . ARG A 1 96 ? 1.368 1.805 -9.083 1.00 94.50 96 ARG A C 1
ATOM 727 O O . ARG A 1 96 ? 2.348 1.395 -8.461 1.00 94.50 96 ARG A O 1
ATOM 734 N N . LEU A 1 97 ? 1.412 2.874 -9.875 1.00 93.19 97 LEU A N 1
ATOM 735 C CA . LEU A 1 97 ? 2.514 3.832 -9.820 1.00 93.19 97 LEU A CA 1
ATOM 736 C C . LEU A 1 97 ? 2.307 4.740 -8.604 1.00 93.19 97 LEU A C 1
ATOM 738 O O . LEU A 1 97 ? 1.255 5.371 -8.480 1.00 93.19 97 LEU A O 1
ATOM 742 N N . GLN A 1 98 ? 3.276 4.773 -7.692 1.00 92.12 98 GLN A N 1
ATOM 743 C CA . GLN A 1 98 ? 3.093 5.364 -6.372 1.00 92.12 98 GLN A CA 1
ATOM 744 C C . GLN A 1 98 ? 4.207 6.306 -5.927 1.00 92.12 98 GLN A C 1
ATOM 746 O O . GLN A 1 98 ? 5.367 6.207 -6.335 1.00 92.12 98 GLN A O 1
ATOM 751 N N . ASP A 1 99 ? 3.784 7.184 -5.022 1.00 91.81 99 ASP A N 1
ATOM 752 C CA . ASP A 1 99 ? 4.580 7.931 -4.062 1.00 91.81 99 ASP A CA 1
ATOM 753 C C . ASP A 1 99 ? 4.263 7.376 -2.653 1.00 91.81 99 ASP A C 1
ATOM 755 O O . ASP A 1 99 ? 3.096 7.062 -2.390 1.00 91.81 99 ASP A O 1
ATOM 759 N N . PRO A 1 100 ? 5.249 7.228 -1.745 1.00 91.44 100 PRO A N 1
ATOM 760 C CA . PRO A 1 100 ? 5.050 6.683 -0.410 1.00 91.44 100 PRO A CA 1
ATOM 761 C C . PRO A 1 100 ? 3.920 7.357 0.363 1.00 91.44 100 PRO A C 1
ATOM 763 O O . PRO A 1 100 ? 3.079 6.654 0.924 1.00 91.44 100 PRO A O 1
ATOM 766 N N . GLN A 1 101 ? 3.879 8.694 0.391 1.00 93.06 101 GLN A N 1
ATOM 767 C CA . GLN A 1 101 ? 2.894 9.423 1.189 1.00 93.06 101 GLN A CA 1
ATOM 768 C C . GLN A 1 101 ? 1.492 9.171 0.645 1.00 93.06 101 GLN A C 1
ATOM 770 O O . GLN A 1 101 ? 0.590 8.798 1.393 1.00 93.06 101 GLN A O 1
ATOM 775 N N . ARG A 1 102 ? 1.332 9.274 -0.678 1.00 93.50 102 ARG A N 1
ATOM 776 C CA . ARG A 1 102 ? 0.047 9.007 -1.326 1.00 93.50 102 ARG A CA 1
ATOM 777 C C . ARG A 1 102 ? -0.420 7.571 -1.112 1.00 93.50 102 ARG A C 1
ATOM 779 O O . ARG A 1 102 ? -1.599 7.364 -0.849 1.00 93.50 102 ARG A O 1
ATOM 786 N N . LEU A 1 103 ? 0.480 6.591 -1.182 1.00 95.06 103 LEU A N 1
ATOM 787 C CA . LEU A 1 103 ? 0.146 5.199 -0.886 1.00 95.06 103 LEU A CA 1
ATOM 788 C C . LEU A 1 103 ? -0.429 5.056 0.532 1.00 95.06 103 LEU A C 1
ATOM 790 O O . LEU A 1 103 ? -1.463 4.413 0.706 1.00 95.06 103 LEU A O 1
ATOM 794 N N . ALA A 1 104 ? 0.205 5.668 1.537 1.00 95.94 104 ALA A N 1
ATOM 795 C CA . ALA A 1 104 ? -0.293 5.635 2.912 1.00 95.94 104 ALA A CA 1
ATOM 796 C C . ALA A 1 104 ? -1.676 6.302 3.042 1.00 95.94 104 ALA A C 1
ATOM 798 O O . ALA A 1 104 ? -2.567 5.737 3.681 1.00 95.94 104 ALA A O 1
ATOM 799 N N . ASP A 1 105 ? -1.874 7.452 2.393 1.00 95.50 105 ASP A N 1
ATOM 800 C CA . ASP A 1 105 ? -3.134 8.203 2.414 1.00 95.50 105 ASP A CA 1
ATOM 801 C C . ASP A 1 105 ? -4.282 7.456 1.720 1.00 95.50 105 ASP A C 1
ATOM 803 O O . ASP A 1 105 ? -5.392 7.377 2.254 1.00 95.50 105 ASP A O 1
ATOM 807 N N . GLU A 1 106 ? -4.027 6.859 0.554 1.00 95.75 106 GLU A N 1
ATOM 808 C CA . GLU A 1 106 ? -5.020 6.078 -0.187 1.00 95.75 106 GLU A CA 1
ATOM 809 C C . GLU A 1 106 ? -5.463 4.840 0.601 1.00 95.75 106 GLU A C 1
ATOM 811 O O . GLU A 1 106 ? -6.662 4.570 0.707 1.00 95.75 106 GLU A O 1
ATOM 816 N N . VAL A 1 107 ? -4.515 4.118 1.212 1.00 96.38 107 VAL A N 1
ATOM 817 C CA . VAL A 1 107 ? -4.819 2.961 2.066 1.00 96.38 107 VAL A CA 1
ATOM 818 C C . VAL A 1 107 ? -5.632 3.392 3.285 1.00 96.38 107 VAL A C 1
ATOM 820 O O . VAL A 1 107 ? -6.670 2.789 3.567 1.00 96.38 107 VAL A O 1
ATOM 823 N N . CYS A 1 108 ? -5.199 4.446 3.984 1.00 96.62 108 CYS A N 1
ATOM 824 C CA . CYS A 1 108 ? -5.879 4.965 5.170 1.00 96.62 108 CYS A CA 1
ATOM 825 C C . CYS A 1 108 ? -7.325 5.369 4.850 1.00 96.62 108 CYS A C 1
ATOM 827 O O . CYS A 1 108 ? -8.272 4.882 5.475 1.00 96.62 108 CYS A O 1
ATOM 829 N N . SER A 1 109 ? -7.504 6.175 3.801 1.00 95.50 109 SER A N 1
ATOM 830 C CA . SER A 1 109 ? -8.813 6.638 3.347 1.00 95.50 109 SER A CA 1
ATOM 831 C C . SER A 1 109 ? -9.715 5.477 2.932 1.00 95.50 109 SER A C 1
ATOM 833 O O . SER A 1 109 ? -10.874 5.409 3.346 1.00 95.50 109 SER A O 1
ATOM 835 N N . ALA A 1 110 ? -9.210 4.519 2.156 1.00 94.81 110 ALA A N 1
ATOM 836 C CA . ALA A 1 110 ? -10.028 3.413 1.673 1.00 94.81 110 ALA A CA 1
ATOM 837 C C . ALA A 1 110 ? -10.493 2.483 2.804 1.00 94.81 110 ALA A C 1
ATOM 839 O O . ALA A 1 110 ? -11.639 2.026 2.798 1.00 94.81 110 ALA A O 1
ATOM 840 N N . LEU A 1 111 ? -9.635 2.239 3.798 1.00 94.44 111 LEU A N 1
ATOM 841 C CA . LEU A 1 111 ? -9.995 1.490 5.000 1.00 94.44 111 LEU A CA 1
ATOM 842 C C . LEU A 1 111 ? -11.021 2.241 5.846 1.00 94.44 111 LEU A C 1
ATOM 844 O O . LEU A 1 111 ? -12.005 1.637 6.277 1.00 94.44 111 LEU A O 1
ATOM 848 N N . HIS A 1 112 ? -10.842 3.551 6.031 1.00 93.56 112 HIS A N 1
ATOM 849 C CA . HIS A 1 112 ? -11.788 4.372 6.777 1.00 93.56 112 HIS A CA 1
ATOM 850 C C . HIS A 1 112 ? -13.183 4.335 6.135 1.00 93.56 112 HIS A C 1
ATOM 852 O O . HIS A 1 112 ? -14.168 4.017 6.798 1.00 93.56 112 HIS A O 1
ATOM 858 N N . HIS A 1 113 ? -13.276 4.553 4.822 1.00 92.00 113 HIS A N 1
ATOM 859 C CA . HIS A 1 113 ? -14.555 4.525 4.106 1.00 92.00 113 HIS A CA 1
ATOM 860 C C . HIS A 1 113 ? -15.173 3.121 4.024 1.00 92.00 113 HIS A C 1
ATOM 862 O O . HIS A 1 113 ? -16.397 2.987 4.060 1.00 92.00 113 HIS A O 1
ATOM 868 N N . GLY A 1 114 ? -14.351 2.076 3.893 1.00 89.62 114 GLY A N 1
ATOM 869 C CA . GLY A 1 114 ? -14.818 0.696 3.750 1.00 89.62 114 GLY A CA 1
ATOM 870 C C . GLY A 1 114 ? -15.304 0.071 5.059 1.00 89.62 114 GLY A C 1
ATOM 871 O O . GLY A 1 114 ? -16.316 -0.626 5.063 1.00 89.62 114 GLY A O 1
ATOM 872 N N . ILE A 1 115 ? -14.590 0.317 6.161 1.00 89.38 115 ILE A N 1
ATOM 873 C CA . ILE A 1 115 ? -14.872 -0.281 7.477 1.00 89.38 115 ILE A CA 1
ATOM 874 C C . ILE A 1 115 ? -15.777 0.638 8.313 1.00 89.38 115 ILE A C 1
ATOM 876 O O . ILE A 1 115 ? -16.578 0.148 9.106 1.00 89.38 115 ILE A O 1
ATOM 880 N N . ARG A 1 116 ? -15.687 1.961 8.106 1.00 89.62 116 ARG A N 1
ATOM 881 C CA . ARG A 1 116 ? -16.273 3.014 8.957 1.00 89.62 116 ARG A CA 1
ATOM 882 C C . ARG A 1 116 ? -15.887 2.864 10.441 1.00 89.62 116 ARG A C 1
ATOM 884 O O . ARG A 1 116 ? -16.774 2.805 11.294 1.00 89.62 116 ARG A O 1
ATOM 891 N N . PRO A 1 117 ? -14.581 2.758 10.751 1.00 91.19 117 PRO A N 1
ATOM 892 C CA . PRO A 1 117 ? -14.095 2.633 12.119 1.00 91.19 117 PRO A CA 1
ATOM 893 C C . PRO A 1 117 ? -14.113 3.993 12.832 1.00 91.19 117 PRO A C 1
ATOM 895 O O . PRO A 1 117 ? -14.327 5.030 12.205 1.00 91.19 117 PRO A O 1
ATOM 898 N N . ALA A 1 118 ? -13.822 4.007 14.135 1.00 90.44 118 ALA A N 1
ATOM 899 C CA . ALA A 1 118 ? -13.608 5.264 14.856 1.00 90.44 118 ALA A CA 1
ATOM 900 C C . ALA A 1 118 ? -12.338 5.988 14.367 1.00 90.44 118 ALA A C 1
ATOM 902 O O . ALA A 1 118 ? -12.265 7.213 14.390 1.00 90.44 118 ALA A O 1
ATOM 903 N N . GLY A 1 119 ? -11.349 5.239 13.876 1.00 92.38 119 GLY A N 1
ATOM 904 C CA . GLY A 1 119 ? -10.197 5.788 13.171 1.00 92.38 119 GLY A CA 1
ATOM 905 C C . GLY A 1 119 ? -9.295 4.709 12.588 1.00 92.38 119 GLY A C 1
ATOM 906 O O . GLY A 1 119 ? -9.414 3.533 12.939 1.00 92.38 119 GLY A O 1
ATOM 907 N N . VAL A 1 120 ? -8.410 5.129 11.687 1.00 95.50 120 VAL A N 1
ATOM 908 C CA . VAL A 1 120 ? -7.401 4.294 11.019 1.00 95.50 120 VAL A CA 1
ATOM 909 C C . VAL A 1 120 ? -6.056 5.008 11.081 1.00 95.50 120 VAL A C 1
ATOM 911 O O . VAL A 1 120 ? -5.995 6.212 10.857 1.00 95.50 120 VAL A O 1
ATOM 914 N N . ALA A 1 121 ? -4.996 4.253 11.339 1.00 95.62 121 ALA A N 1
ATOM 915 C CA . ALA A 1 121 ? -3.612 4.675 11.221 1.00 95.62 121 ALA A CA 1
ATOM 916 C C . ALA A 1 121 ? -2.876 3.751 10.250 1.00 95.62 121 ALA A C 1
ATOM 918 O O . ALA A 1 121 ? -2.994 2.526 10.317 1.00 95.62 121 ALA A O 1
ATOM 919 N N . VAL A 1 122 ? -2.084 4.335 9.362 1.00 96.31 122 VAL A N 1
ATOM 920 C CA . VAL A 1 122 ? -1.220 3.619 8.426 1.00 96.31 122 VAL A CA 1
ATOM 921 C C . VAL A 1 122 ? 0.189 4.172 8.555 1.00 96.31 122 VAL A C 1
ATOM 923 O O . VAL A 1 122 ? 0.388 5.381 8.521 1.00 96.31 122 VAL A O 1
ATOM 926 N N . ILE A 1 123 ? 1.174 3.289 8.683 1.00 94.69 123 ILE A N 1
ATOM 927 C CA . ILE A 1 123 ? 2.596 3.617 8.555 1.00 94.69 123 ILE A CA 1
ATOM 928 C C . ILE A 1 123 ? 3.163 2.761 7.433 1.00 94.69 123 ILE A C 1
ATOM 930 O O . ILE A 1 123 ? 2.987 1.543 7.437 1.00 94.69 123 ILE A O 1
ATOM 934 N N . ALA A 1 124 ? 3.857 3.384 6.487 1.00 93.94 124 ALA A N 1
ATOM 935 C CA . ALA A 1 124 ? 4.544 2.681 5.416 1.00 93.94 124 ALA A CA 1
ATOM 936 C C . ALA A 1 124 ? 6.046 2.969 5.475 1.00 93.94 124 ALA A C 1
ATOM 938 O O . ALA A 1 124 ? 6.483 4.115 5.346 1.00 93.94 124 ALA A O 1
ATOM 939 N N . GLU A 1 125 ? 6.840 1.912 5.632 1.00 92.75 125 GLU A N 1
ATOM 940 C CA . GLU A 1 125 ? 8.278 1.960 5.408 1.00 92.75 125 GLU A CA 1
ATOM 941 C C . GLU A 1 125 ? 8.570 1.613 3.949 1.00 92.75 125 GLU A C 1
ATOM 943 O O . GLU A 1 125 ? 8.348 0.488 3.500 1.00 92.75 125 GLU A O 1
ATOM 948 N N . CYS A 1 126 ? 9.097 2.568 3.200 1.00 92.00 126 CYS A N 1
ATOM 949 C CA . CYS A 1 126 ? 9.434 2.397 1.798 1.00 92.00 126 CYS A CA 1
ATOM 950 C C . CYS A 1 126 ? 10.949 2.325 1.630 1.00 92.00 126 CYS A C 1
ATOM 952 O O . CYS A 1 126 ? 11.676 3.165 2.155 1.00 92.00 126 CYS A O 1
ATOM 954 N N . HIS A 1 127 ? 11.416 1.332 0.881 1.00 89.00 127 HIS A N 1
ATOM 955 C CA . HIS A 1 127 ? 12.817 1.162 0.526 1.00 89.00 127 HIS A CA 1
ATOM 956 C C . HIS A 1 127 ? 12.949 1.288 -0.990 1.00 89.00 127 HIS A C 1
ATOM 958 O O . HIS A 1 127 ? 12.449 0.441 -1.735 1.00 89.00 127 HIS A O 1
ATOM 964 N N . HIS A 1 128 ? 13.618 2.344 -1.446 1.00 85.25 128 HIS A N 1
ATOM 965 C CA . HIS A 1 128 ? 13.855 2.615 -2.861 1.00 85.25 128 HIS A CA 1
ATOM 966 C C . HIS A 1 128 ? 15.303 2.297 -3.234 1.00 85.25 128 HIS A C 1
ATOM 968 O O . HIS A 1 128 ? 16.233 2.644 -2.505 1.00 85.25 128 HIS A O 1
ATOM 974 N N . ILE A 1 129 ? 15.499 1.658 -4.385 1.00 77.62 129 ILE A N 1
ATOM 975 C CA . ILE A 1 129 ? 16.835 1.436 -4.946 1.00 77.62 129 ILE A CA 1
ATOM 976 C C . ILE A 1 129 ? 17.360 2.723 -5.586 1.00 77.62 129 ILE A C 1
ATOM 978 O O . ILE A 1 129 ? 16.611 3.460 -6.227 1.00 77.62 129 ILE A O 1
ATOM 982 N N . HIS A 1 130 ? 18.648 3.008 -5.442 1.00 64.88 130 HIS A N 1
ATOM 983 C CA . HIS A 1 130 ? 19.251 4.104 -6.190 1.00 64.88 130 HIS A CA 1
ATOM 984 C C . HIS A 1 130 ? 19.233 3.811 -7.691 1.00 64.88 130 HIS A C 1
ATOM 986 O O . HIS A 1 130 ? 19.471 2.681 -8.126 1.00 64.88 130 HIS A O 1
ATOM 992 N N . PHE A 1 131 ? 18.971 4.846 -8.490 1.00 58.59 131 PHE A N 1
ATOM 993 C CA . PHE A 1 131 ? 19.348 4.793 -9.894 1.00 58.59 131 PHE A CA 1
ATOM 994 C C . PHE A 1 131 ? 20.884 4.854 -9.940 1.00 58.59 131 PHE A C 1
ATOM 996 O O . PHE A 1 131 ? 21.448 5.723 -9.276 1.00 58.59 131 PHE A O 1
ATOM 1003 N N . PRO A 1 132 ? 21.585 3.962 -10.660 1.00 52.03 132 PRO A N 1
ATOM 1004 C CA . PRO A 1 132 ? 23.028 4.085 -10.817 1.00 52.03 132 PRO A CA 1
ATOM 1005 C C . PRO A 1 132 ? 23.313 5.324 -11.671 1.00 52.03 132 PRO A C 1
ATOM 1007 O O . PRO A 1 132 ? 23.209 5.289 -12.899 1.00 52.03 132 PRO A O 1
ATOM 1010 N N . THR A 1 133 ? 23.605 6.448 -11.022 1.00 51.34 133 THR A N 1
ATOM 1011 C CA . THR A 1 133 ? 24.015 7.677 -11.703 1.00 51.34 133 THR A CA 1
ATOM 1012 C C . THR A 1 133 ? 25.456 7.510 -12.179 1.00 51.34 133 THR A C 1
ATOM 1014 O O . THR A 1 133 ? 26.261 6.825 -11.552 1.00 51.34 133 THR A O 1
ATOM 1017 N N . LEU A 1 134 ? 25.809 8.122 -13.312 1.00 49.09 134 LEU A N 1
ATOM 1018 C CA . LEU A 1 134 ? 27.158 8.011 -13.879 1.00 49.09 134 LEU A CA 1
ATOM 1019 C C . LEU A 1 134 ? 28.236 8.470 -12.877 1.00 49.09 134 LEU A C 1
ATOM 1021 O O . LEU A 1 134 ? 29.319 7.908 -12.840 1.00 49.09 134 LEU A O 1
ATOM 1025 N N . GLU A 1 135 ? 27.899 9.428 -12.014 1.00 47.31 135 GLU A N 1
ATOM 1026 C CA . GLU A 1 135 ? 28.756 9.962 -10.951 1.00 47.31 135 GLU A CA 1
ATOM 1027 C C . GLU A 1 135 ? 29.099 8.913 -9.872 1.00 47.31 135 GLU A C 1
ATOM 1029 O O . GLU A 1 135 ? 30.262 8.790 -9.491 1.00 47.31 135 GLU A O 1
ATOM 1034 N N . SER A 1 136 ? 28.142 8.050 -9.491 1.00 48.81 136 SER A N 1
ATOM 1035 C CA . SER A 1 136 ? 28.355 6.967 -8.511 1.00 48.81 136 SER A CA 1
ATOM 1036 C C . SER A 1 136 ? 29.174 5.789 -9.054 1.00 48.81 136 SER A C 1
ATOM 1038 O O . SER A 1 136 ? 29.485 4.859 -8.317 1.00 48.81 136 SER A O 1
ATOM 1040 N N . LEU A 1 137 ? 29.477 5.773 -10.358 1.00 52.25 137 LEU A N 1
ATOM 1041 C CA . LEU A 1 137 ? 30.379 4.787 -10.967 1.00 52.25 137 LEU A CA 1
ATOM 1042 C C . LEU A 1 137 ? 31.848 5.230 -10.918 1.00 52.25 137 LEU A C 1
ATOM 1044 O O . LEU A 1 137 ? 32.727 4.386 -11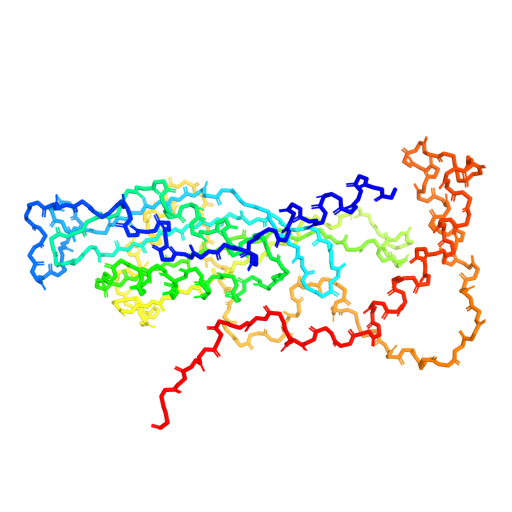.085 1.00 52.25 137 LEU A O 1
ATOM 1048 N N . PHE A 1 138 ? 32.114 6.529 -10.729 1.00 49.50 138 PHE A N 1
ATOM 1049 C CA . PHE A 1 138 ? 33.456 7.109 -10.851 1.00 49.50 138 PHE A CA 1
ATOM 1050 C C . PHE A 1 138 ? 33.998 7.719 -9.557 1.00 49.50 138 PHE A C 1
ATOM 1052 O O . PHE A 1 138 ? 35.218 7.741 -9.398 1.00 49.50 138 PHE A O 1
ATOM 1059 N N . LEU A 1 139 ? 33.144 8.172 -8.633 1.00 49.44 139 LEU A N 1
ATOM 1060 C CA . LEU A 1 139 ? 33.571 8.648 -7.320 1.00 49.44 139 LEU A CA 1
ATOM 1061 C C . LEU A 1 139 ? 32.917 7.841 -6.191 1.00 49.44 139 LEU A C 1
ATOM 1063 O O . LEU A 1 139 ? 31.705 7.837 -6.013 1.00 49.44 139 LEU A O 1
ATOM 1067 N N . ASP A 1 140 ? 33.799 7.213 -5.421 1.00 39.22 140 ASP A N 1
ATOM 1068 C CA . ASP A 1 140 ? 33.634 6.726 -4.056 1.00 39.22 140 ASP A CA 1
ATOM 1069 C C . ASP A 1 140 ? 32.995 5.362 -3.751 1.00 39.22 140 ASP A C 1
ATOM 1071 O O . ASP A 1 140 ? 32.270 4.708 -4.497 1.00 39.22 140 ASP A O 1
ATOM 1075 N N . SER A 1 141 ? 33.461 4.893 -2.595 1.00 47.06 141 SER A N 1
ATOM 1076 C CA . SER A 1 141 ? 33.506 3.528 -2.107 1.00 47.06 141 SER A CA 1
ATOM 1077 C C . SER A 1 141 ? 32.213 3.165 -1.377 1.00 47.06 141 SER A C 1
ATOM 1079 O O . SER A 1 141 ? 31.879 3.792 -0.377 1.00 47.06 141 SER A O 1
ATOM 1081 N N . LYS A 1 142 ? 31.599 2.052 -1.798 1.00 47.59 142 LYS A N 1
ATOM 1082 C CA . LYS A 1 142 ? 30.335 1.432 -1.345 1.00 47.59 142 LYS A CA 1
ATOM 1083 C C . LYS A 1 142 ? 29.086 2.013 -2.022 1.00 47.59 142 LYS A C 1
ATOM 1085 O O . LYS A 1 142 ? 28.836 3.204 -1.899 1.00 47.59 142 LYS A O 1
ATOM 1090 N N . PRO A 1 143 ? 28.254 1.169 -2.667 1.00 49.91 143 PRO A N 1
ATOM 1091 C CA . PRO A 1 143 ? 26.944 1.615 -3.113 1.00 49.91 143 PRO A CA 1
ATOM 1092 C C . PRO A 1 143 ? 26.153 2.064 -1.883 1.00 49.91 143 PRO A C 1
ATOM 1094 O O . PRO A 1 143 ? 25.978 1.285 -0.940 1.00 49.91 143 PRO A O 1
ATOM 1097 N N . GLU A 1 144 ? 25.699 3.317 -1.876 1.00 53.47 144 GLU A N 1
ATOM 1098 C CA . GLU A 1 144 ? 24.691 3.759 -0.921 1.00 53.47 144 GLU A CA 1
ATOM 1099 C C . GLU A 1 144 ? 23.504 2.801 -1.038 1.00 53.47 144 GLU A C 1
ATOM 1101 O O . GLU A 1 144 ? 23.011 2.523 -2.134 1.00 53.47 144 GLU A O 1
ATOM 1106 N N . GLY A 1 145 ? 23.130 2.197 0.089 1.00 65.06 145 GLY A N 1
ATOM 1107 C CA . GLY A 1 145 ? 22.125 1.145 0.132 1.00 65.06 145 GLY A CA 1
ATOM 1108 C C . GLY A 1 145 ? 20.730 1.634 -0.268 1.00 65.06 145 GLY A C 1
ATOM 1109 O O . GLY A 1 145 ? 20.527 2.641 -0.944 1.00 65.06 145 GLY A O 1
ATOM 1110 N N . TRP A 1 146 ? 19.720 0.899 0.176 1.00 71.44 146 TRP A N 1
ATOM 1111 C CA . TRP A 1 146 ? 18.333 1.304 -0.014 1.00 71.44 146 TRP A CA 1
ATOM 1112 C C . TRP A 1 146 ? 18.067 2.645 0.675 1.00 71.44 146 TRP A C 1
ATOM 1114 O O . TRP A 1 146 ? 18.374 2.803 1.860 1.00 71.44 146 TRP A O 1
ATOM 1124 N N . ILE A 1 147 ? 17.432 3.581 -0.031 1.00 79.50 147 ILE A N 1
ATOM 1125 C CA . ILE A 1 147 ? 16.873 4.767 0.614 1.00 79.50 147 ILE A CA 1
ATOM 1126 C C . ILE A 1 147 ? 15.627 4.339 1.353 1.00 79.50 147 ILE A C 1
ATOM 1128 O O . ILE A 1 147 ? 14.652 3.900 0.742 1.00 79.50 147 ILE A O 1
ATOM 1132 N N . LYS A 1 148 ? 15.674 4.481 2.674 1.00 84.25 148 LYS A N 1
ATOM 1133 C CA . LYS A 1 148 ? 14.536 4.231 3.545 1.00 84.25 148 LYS A CA 1
ATOM 1134 C C . LYS A 1 148 ? 13.787 5.535 3.794 1.00 84.25 148 LYS A C 1
ATOM 1136 O O . LYS A 1 148 ? 14.356 6.479 4.337 1.00 84.25 148 LYS A O 1
ATOM 1141 N N . VAL A 1 149 ? 12.501 5.549 3.466 1.00 87.31 149 VAL A N 1
ATOM 1142 C CA . VAL A 1 149 ? 11.561 6.613 3.828 1.00 87.31 149 VAL A CA 1
ATOM 1143 C C . VAL A 1 149 ? 10.431 6.022 4.653 1.00 87.31 149 VAL A C 1
ATOM 1145 O O . VAL A 1 149 ? 9.935 4.939 4.364 1.00 87.31 149 VAL A O 1
ATOM 1148 N N . MET A 1 150 ? 10.036 6.743 5.693 1.00 88.31 150 MET A N 1
ATOM 1149 C CA . MET A 1 150 ? 8.926 6.395 6.569 1.00 88.31 150 MET A CA 1
ATOM 1150 C C . MET A 1 150 ? 7.865 7.475 6.443 1.00 88.31 150 MET A C 1
ATOM 1152 O O . MET A 1 150 ? 8.162 8.654 6.649 1.00 88.31 150 MET A O 1
ATOM 1156 N N . VAL A 1 151 ? 6.644 7.067 6.126 1.00 90.56 151 VAL A N 1
ATOM 1157 C CA . VAL A 1 151 ? 5.479 7.950 6.034 1.00 90.56 151 VAL A CA 1
ATOM 1158 C C . VAL A 1 151 ? 4.346 7.406 6.889 1.00 90.56 151 VAL A C 1
ATOM 1160 O O . VAL A 1 151 ? 4.258 6.198 7.126 1.00 90.56 151 VAL A O 1
ATOM 1163 N N . CYS A 1 152 ? 3.477 8.299 7.344 1.00 92.56 152 CYS A N 1
ATOM 1164 C CA . CYS A 1 152 ? 2.284 7.955 8.099 1.00 92.56 152 CYS A CA 1
ATOM 1165 C C . CYS A 1 152 ? 1.053 8.670 7.535 1.00 92.56 152 CYS A C 1
ATOM 1167 O O . CYS A 1 152 ? 1.150 9.703 6.868 1.00 92.56 152 CYS A O 1
ATOM 1169 N N . SER A 1 153 ? -0.112 8.088 7.798 1.00 94.81 153 SER A N 1
ATOM 1170 C CA . SER A 1 153 ? -1.413 8.673 7.505 1.00 94.81 153 SER A CA 1
ATOM 1171 C C . SER A 1 153 ? -2.416 8.252 8.572 1.00 94.81 153 SER A C 1
ATOM 1173 O O . SER A 1 153 ? -2.403 7.103 9.020 1.00 94.81 153 SER A O 1
ATOM 1175 N N . GLY A 1 154 ? -3.275 9.179 8.985 1.00 94.62 154 GLY A N 1
ATOM 1176 C CA . GLY A 1 154 ? -4.266 8.989 10.039 1.00 94.62 154 GLY A CA 1
ATOM 1177 C C . GLY A 1 154 ? -5.628 9.543 9.646 1.00 94.62 154 GLY A C 1
ATOM 1178 O O . GLY A 1 154 ? -5.718 10.496 8.875 1.00 94.62 154 GLY A O 1
ATOM 1179 N N . SER A 1 155 ? -6.692 8.935 10.164 1.00 94.06 155 SER A N 1
ATOM 1180 C CA . SER A 1 155 ? -8.077 9.375 9.969 1.00 94.06 155 SER A CA 1
ATOM 1181 C C . SER A 1 155 ? -8.935 9.051 11.199 1.00 94.06 155 SER A C 1
ATOM 1183 O O . SER A 1 155 ? -8.670 8.064 11.897 1.00 94.06 155 SER A O 1
ATOM 1185 N N . GLY A 1 156 ? -9.977 9.847 11.467 1.00 91.38 156 GLY A N 1
ATOM 1186 C CA . GLY A 1 156 ? -10.817 9.721 12.660 1.00 91.38 156 GLY A CA 1
ATOM 1187 C C . GLY A 1 156 ? -10.035 10.028 13.937 1.00 91.38 156 GLY A C 1
ATOM 1188 O O . GLY A 1 156 ? -9.355 11.045 14.019 1.00 91.38 156 GLY A O 1
ATOM 1189 N N . VAL A 1 157 ? -10.059 9.127 14.925 1.00 90.50 157 VAL A N 1
ATOM 1190 C CA . VAL A 1 157 ? -9.299 9.302 16.186 1.00 90.50 157 VAL A CA 1
ATOM 1191 C C . VAL A 1 157 ? -7.775 9.429 16.006 1.00 90.50 157 VAL A C 1
ATOM 1193 O O . VAL A 1 157 ? -7.087 9.791 16.953 1.00 90.50 157 VAL A O 1
ATOM 1196 N N . PHE A 1 158 ? -7.251 9.143 14.808 1.00 91.19 158 PHE A N 1
ATOM 1197 C CA . PHE A 1 158 ? -5.842 9.303 14.439 1.00 91.19 158 PHE A CA 1
ATOM 1198 C C . PHE A 1 158 ? -5.558 10.562 13.594 1.00 91.19 158 PHE A C 1
ATOM 1200 O O . PHE A 1 158 ? -4.456 10.688 13.068 1.00 91.19 158 PHE A O 1
ATOM 1207 N N . GLU A 1 159 ? -6.517 11.478 13.410 1.00 87.56 159 GLU A N 1
ATOM 1208 C CA . GLU A 1 159 ? -6.289 12.725 12.651 1.00 87.56 159 GLU A CA 1
ATOM 1209 C C . GLU A 1 159 ? -5.248 13.641 13.296 1.00 87.56 159 GLU A C 1
ATOM 1211 O O . GLU A 1 159 ? -4.452 14.257 12.589 1.00 87.56 159 GLU A O 1
ATOM 1216 N N . ASP A 1 160 ? -5.246 13.711 14.626 1.00 84.81 160 ASP A N 1
ATOM 1217 C CA . ASP A 1 160 ? -4.239 14.436 15.392 1.00 84.81 160 ASP A CA 1
ATOM 1218 C C . ASP A 1 160 ? -3.042 13.518 15.663 1.00 84.81 160 ASP A C 1
ATOM 1220 O O . ASP A 1 160 ? -3.173 12.529 16.383 1.00 84.81 160 ASP A O 1
ATOM 1224 N N . GLU A 1 161 ? -1.883 13.835 15.080 1.00 74.69 161 GLU A N 1
ATOM 1225 C CA . GLU A 1 161 ? -0.632 13.074 15.238 1.00 74.69 161 GLU A CA 1
ATOM 1226 C C . GLU A 1 161 ? -0.119 13.062 16.691 1.00 74.69 161 GLU A C 1
ATOM 1228 O O . GLU A 1 161 ? 0.591 12.133 17.079 1.00 74.69 161 GLU A O 1
ATOM 1233 N N . GLU A 1 162 ? -0.522 14.036 17.514 1.00 75.19 162 GLU A N 1
ATOM 1234 C CA . GLU A 1 162 ? -0.133 14.144 18.927 1.00 75.19 162 GLU A CA 1
ATOM 1235 C C . GLU A 1 162 ? -1.083 13.381 19.869 1.00 75.19 162 GLU A C 1
ATOM 1237 O O . GLU A 1 162 ? -0.864 13.317 21.083 1.00 75.19 162 GLU A O 1
ATOM 1242 N N . ALA A 1 163 ? -2.146 12.769 19.334 1.00 80.06 163 ALA A N 1
ATOM 1243 C CA . ALA A 1 163 ? -3.088 12.003 20.134 1.00 80.06 163 ALA A CA 1
ATOM 1244 C C . ALA A 1 163 ? -2.400 10.815 20.835 1.00 80.06 163 ALA A C 1
ATOM 1246 O O . ALA A 1 163 ? -1.575 10.098 20.263 1.00 80.06 163 ALA A O 1
ATOM 1247 N N . SER A 1 164 ? -2.803 10.532 22.078 1.00 83.69 164 SER A N 1
ATOM 1248 C CA . SER A 1 164 ? -2.236 9.435 22.883 1.00 83.69 164 SER A CA 1
ATOM 1249 C C . SER A 1 164 ? -2.333 8.066 22.197 1.00 83.69 164 SER A C 1
ATOM 1251 O O . SER A 1 164 ? -1.465 7.211 22.384 1.00 83.69 164 SER A O 1
ATOM 1253 N N . ILE A 1 165 ? -3.343 7.875 21.347 1.00 84.31 165 ILE A N 1
ATOM 1254 C CA . ILE A 1 165 ? -3.542 6.645 20.584 1.00 84.31 165 ILE A CA 1
ATOM 1255 C C . ILE A 1 165 ? -2.438 6.398 19.542 1.00 84.31 165 ILE A C 1
ATOM 1257 O O . ILE A 1 165 ? -2.092 5.244 19.284 1.00 84.31 165 ILE A O 1
ATOM 1261 N N . TRP A 1 166 ? -1.808 7.446 18.996 1.00 87.12 166 TRP A N 1
ATOM 1262 C CA . TRP A 1 166 ? -0.611 7.283 18.165 1.00 87.12 166 TRP A CA 1
ATOM 1263 C C . TRP A 1 166 ? 0.557 6.748 18.978 1.00 87.12 166 TRP A C 1
ATOM 1265 O O . TRP A 1 166 ? 1.267 5.858 18.515 1.00 87.12 166 TRP A O 1
ATOM 1275 N N . SER A 1 167 ? 0.734 7.230 20.209 1.00 85.94 167 SER A N 1
ATOM 1276 C CA . SER A 1 167 ? 1.774 6.716 21.105 1.00 85.94 167 SER A CA 1
ATOM 1277 C C . SER A 1 167 ? 1.552 5.242 21.446 1.00 85.94 167 SER A C 1
ATOM 1279 O O . SER A 1 167 ? 2.514 4.475 21.479 1.00 85.94 167 SER A O 1
ATOM 1281 N N . GLU A 1 168 ? 0.298 4.825 21.634 1.00 86.56 168 GLU A N 1
ATOM 1282 C CA . GLU A 1 168 ? -0.068 3.421 21.832 1.00 86.56 168 GLU A CA 1
ATOM 1283 C C . GLU A 1 168 ? 0.237 2.573 20.587 1.00 86.56 168 GLU A C 1
ATOM 1285 O O . GLU A 1 168 ? 0.951 1.571 20.675 1.00 86.56 168 GLU A O 1
ATOM 1290 N N . PHE A 1 169 ? -0.221 3.014 19.411 1.00 88.56 169 PHE A N 1
ATOM 1291 C CA . PHE A 1 169 ? 0.047 2.353 18.133 1.00 88.56 169 PHE A CA 1
ATOM 1292 C C . PHE A 1 169 ? 1.553 2.202 17.877 1.00 88.56 169 PHE A C 1
ATOM 1294 O O . PHE A 1 169 ? 2.043 1.101 17.615 1.00 88.56 169 PHE A O 1
ATOM 1301 N N . LEU A 1 170 ? 2.315 3.286 18.033 1.00 87.44 170 LEU A N 1
ATOM 1302 C CA . LEU A 1 170 ? 3.769 3.288 17.897 1.00 87.44 170 LEU A CA 1
ATOM 1303 C C . LEU A 1 170 ? 4.447 2.419 18.960 1.00 87.44 170 LEU A C 1
ATOM 1305 O O . LEU A 1 170 ? 5.423 1.737 18.654 1.00 87.44 170 LEU A O 1
ATOM 1309 N N . GLY A 1 171 ? 3.951 2.415 20.197 1.00 85.56 171 GLY A N 1
ATOM 1310 C CA . GLY A 1 171 ? 4.451 1.563 21.275 1.00 85.56 171 GLY A CA 1
ATOM 1311 C C . GLY A 1 171 ? 4.330 0.076 20.941 1.00 85.56 171 GLY A C 1
ATOM 1312 O O . GLY A 1 171 ? 5.294 -0.677 21.088 1.00 85.56 171 GLY A O 1
ATOM 1313 N N . LEU A 1 172 ? 3.183 -0.334 20.397 1.00 84.69 172 LEU A N 1
ATOM 1314 C CA . LEU A 1 172 ? 2.925 -1.713 19.974 1.00 84.69 172 LEU A CA 1
ATOM 1315 C C . LEU A 1 172 ? 3.752 -2.118 18.743 1.00 84.69 172 LEU A C 1
ATOM 1317 O O . LEU A 1 172 ? 4.154 -3.275 18.602 1.00 84.69 172 LEU A O 1
ATOM 1321 N N . LEU A 1 173 ? 4.082 -1.157 17.883 1.00 83.62 173 LEU A N 1
ATOM 1322 C CA . LEU A 1 173 ? 4.983 -1.349 16.749 1.00 83.62 173 LEU A CA 1
ATOM 1323 C C . LEU A 1 173 ? 6.464 -1.470 17.165 1.00 83.62 173 LEU A C 1
ATOM 1325 O O . LEU A 1 173 ? 7.196 -2.299 16.616 1.00 83.62 173 LEU A O 1
ATOM 1329 N N . LYS A 1 174 ? 6.900 -0.709 18.178 1.00 73.12 174 LYS A N 1
ATOM 1330 C CA . LYS A 1 174 ? 8.284 -0.674 18.695 1.00 73.12 174 LYS A CA 1
ATOM 1331 C C . LYS A 1 174 ? 8.761 -1.976 19.334 1.00 73.12 174 LYS A C 1
ATOM 1333 O O . LYS A 1 174 ? 9.969 -2.204 19.361 1.00 73.12 174 LYS A O 1
ATOM 1338 N N . TYR A 1 175 ? 7.862 -2.860 19.774 1.00 58.62 175 TYR A N 1
ATOM 1339 C CA . TYR A 1 175 ? 8.215 -4.115 20.461 1.00 58.62 175 TYR A CA 1
ATOM 1340 C C . TYR A 1 175 ? 9.066 -5.088 19.605 1.00 58.62 175 TYR A C 1
ATOM 1342 O O . TYR A 1 175 ? 9.456 -6.155 20.075 1.00 58.62 175 TYR A O 1
ATOM 1350 N N . ARG A 1 176 ? 9.371 -4.755 18.335 1.00 51.75 176 ARG A N 1
ATOM 1351 C CA . ARG A 1 176 ? 10.287 -5.533 17.483 1.00 51.75 176 ARG A CA 1
ATOM 1352 C C . ARG A 1 176 ? 10.995 -4.743 16.358 1.00 51.75 176 ARG A C 1
ATOM 1354 O O . ARG A 1 176 ? 11.112 -5.273 15.260 1.00 51.75 176 ARG A O 1
ATOM 1361 N N . SER A 1 177 ? 11.498 -3.529 16.647 1.00 48.84 177 SER A N 1
ATOM 1362 C CA . SER A 1 177 ? 12.511 -2.796 15.830 1.00 48.84 177 SER A CA 1
ATOM 1363 C C . SER A 1 177 ? 12.066 -1.626 14.926 1.00 48.84 177 SER A C 1
ATOM 1365 O O . SER A 1 177 ? 12.706 -1.373 13.906 1.00 48.84 177 SER A O 1
ATOM 1367 N N . LEU A 1 178 ? 11.051 -0.843 15.307 1.00 51.47 178 LEU A N 1
ATOM 1368 C CA . LEU A 1 178 ? 10.767 0.449 14.656 1.00 51.47 178 LEU A CA 1
ATOM 1369 C C . LEU A 1 178 ? 11.297 1.610 15.506 1.00 51.47 178 LEU A C 1
ATOM 1371 O O . LEU A 1 178 ? 10.733 1.908 16.553 1.00 51.47 178 LEU A O 1
ATOM 1375 N N . THR A 1 179 ? 12.374 2.276 15.079 1.00 50.53 179 THR A N 1
ATOM 1376 C CA . THR A 1 179 ? 12.800 3.542 15.696 1.00 50.53 179 THR A CA 1
ATOM 1377 C C . THR A 1 179 ? 12.002 4.703 15.080 1.00 50.53 179 THR A C 1
ATOM 1379 O O . THR A 1 179 ? 12.041 4.900 13.866 1.00 50.53 179 THR A O 1
ATOM 1382 N N . PRO A 1 180 ? 11.246 5.472 15.886 1.00 51.38 180 PRO A N 1
ATOM 1383 C CA . PRO A 1 180 ? 10.358 6.546 15.423 1.00 51.38 180 PRO A CA 1
ATOM 1384 C C . PRO A 1 180 ? 11.109 7.811 14.978 1.00 51.38 180 PRO A C 1
ATOM 1386 O O . PRO A 1 180 ? 10.489 8.735 14.463 1.00 51.38 180 PRO A O 1
ATOM 1389 N N . ASP A 1 181 ? 12.432 7.864 15.144 1.00 46.75 181 ASP A N 1
ATOM 1390 C CA . ASP A 1 181 ? 13.249 9.077 14.976 1.00 46.75 181 ASP A CA 1
ATOM 1391 C C . ASP A 1 181 ? 13.350 9.585 13.521 1.00 46.75 181 ASP A C 1
ATOM 1393 O O . ASP A 1 181 ? 14.117 10.500 13.233 1.00 46.75 181 ASP A O 1
ATOM 1397 N N . LYS A 1 182 ? 12.602 8.996 12.576 1.00 50.12 182 LYS A N 1
ATOM 1398 C CA . LYS A 1 182 ? 12.667 9.310 11.140 1.00 50.12 182 LYS A CA 1
ATOM 1399 C C . LYS A 1 182 ? 11.303 9.379 10.446 1.00 50.12 182 LYS A C 1
ATOM 1401 O O . LYS A 1 182 ? 11.227 9.056 9.263 1.00 50.12 182 LYS A O 1
ATOM 1406 N N . PHE A 1 183 ? 10.222 9.776 11.121 1.00 54.47 183 PHE A N 1
ATOM 1407 C CA . PHE A 1 183 ? 9.010 10.139 10.375 1.00 54.47 183 PHE A CA 1
ATOM 1408 C C . PHE A 1 183 ? 9.316 11.341 9.484 1.00 54.47 183 PHE A C 1
ATOM 1410 O O . PHE A 1 183 ? 9.708 12.407 9.969 1.00 54.47 183 PHE A O 1
ATOM 1417 N N . ARG A 1 184 ? 9.155 11.175 8.168 1.00 53.53 184 ARG A N 1
ATOM 1418 C CA . ARG A 1 184 ? 9.224 12.312 7.262 1.00 53.53 184 ARG A CA 1
ATOM 1419 C C . ARG A 1 184 ? 8.005 13.188 7.541 1.00 53.53 184 ARG A C 1
ATOM 1421 O O . ARG A 1 184 ? 6.879 12.784 7.272 1.00 53.53 184 ARG A O 1
ATOM 1428 N N . LYS A 1 185 ? 8.227 14.384 8.090 1.00 48.69 185 LYS A N 1
ATOM 1429 C CA . LYS A 1 185 ? 7.158 15.376 8.251 1.00 48.69 185 LYS A CA 1
ATOM 1430 C C . LYS A 1 185 ? 6.640 15.774 6.870 1.00 48.69 185 LYS A C 1
ATOM 1432 O O . LYS A 1 185 ? 7.440 15.988 5.958 1.00 48.69 185 LYS A O 1
ATOM 1437 N N . ARG A 1 186 ? 5.318 15.943 6.757 1.00 44.38 186 ARG A N 1
ATOM 1438 C CA . ARG A 1 186 ? 4.543 16.283 5.543 1.00 44.38 186 ARG A CA 1
ATOM 1439 C C . ARG A 1 186 ? 5.118 17.437 4.688 1.00 44.38 186 ARG A C 1
ATOM 1441 O O . ARG A 1 186 ? 4.768 17.550 3.521 1.00 44.38 186 ARG A O 1
ATOM 1448 N N . ASN A 1 187 ? 6.032 18.247 5.238 1.00 38.56 187 ASN A N 1
ATOM 1449 C CA . ASN A 1 187 ? 6.556 19.477 4.638 1.00 38.56 187 ASN A CA 1
ATOM 1450 C C . ASN A 1 187 ? 8.052 19.456 4.253 1.00 38.56 187 ASN A C 1
ATOM 1452 O O . ASN A 1 187 ? 8.573 20.512 3.895 1.00 38.56 187 ASN A O 1
ATOM 1456 N N . SER A 1 188 ? 8.783 18.331 4.326 1.00 43.25 188 SER A N 1
ATOM 1457 C CA . SER A 1 188 ? 10.168 18.334 3.816 1.00 43.25 188 SER A CA 1
ATOM 1458 C C . SER A 1 188 ? 10.172 18.209 2.290 1.00 43.25 188 SER A C 1
ATOM 1460 O O . SER A 1 188 ? 9.700 17.217 1.735 1.00 43.25 188 SER A O 1
ATOM 1462 N N . ALA A 1 189 ? 10.718 19.212 1.601 1.00 44.00 189 ALA A N 1
ATOM 1463 C CA . ALA A 1 189 ? 10.882 19.255 0.143 1.00 44.00 189 ALA A CA 1
ATOM 1464 C C . ALA A 1 189 ? 11.956 18.275 -0.390 1.00 44.00 189 ALA A C 1
ATOM 1466 O O . ALA A 1 189 ? 12.420 18.413 -1.517 1.00 44.00 189 ALA A O 1
ATOM 1467 N N . ASP A 1 190 ? 12.359 17.280 0.405 1.00 53.47 190 ASP A N 1
ATOM 1468 C CA . ASP A 1 190 ? 13.359 16.288 0.015 1.00 53.47 190 ASP A CA 1
ATOM 1469 C C . ASP A 1 190 ? 12.727 15.246 -0.906 1.00 53.47 190 ASP A C 1
ATOM 1471 O O . ASP A 1 190 ? 11.874 14.455 -0.502 1.00 53.47 190 ASP A O 1
ATOM 1475 N N . HIS A 1 191 ? 13.108 15.225 -2.175 1.00 63.41 191 HIS A N 1
ATOM 1476 C CA . HIS A 1 191 ? 12.600 14.226 -3.105 1.00 63.41 191 HIS A CA 1
ATOM 1477 C C . HIS A 1 191 ? 13.041 12.817 -2.665 1.00 63.41 191 HIS A C 1
ATOM 1479 O O . HIS A 1 191 ? 14.229 12.518 -2.615 1.00 63.41 191 HIS A O 1
ATOM 1485 N N . TRP A 1 192 ? 12.086 11.932 -2.346 1.00 75.69 192 TRP A N 1
ATOM 1486 C CA . TRP A 1 192 ? 12.394 10.560 -1.906 1.00 75.69 192 TRP A CA 1
ATOM 1487 C C . TRP A 1 192 ? 12.949 9.690 -3.038 1.00 75.69 192 TRP A C 1
ATOM 1489 O O . TRP A 1 192 ? 13.625 8.693 -2.790 1.00 75.69 192 TRP A O 1
ATOM 1499 N N . CYS A 1 193 ? 12.609 10.052 -4.277 1.00 72.31 193 CYS A N 1
ATOM 1500 C CA . CYS A 1 193 ? 13.080 9.377 -5.465 1.00 72.31 193 CYS A CA 1
ATOM 1501 C C . CYS A 1 193 ? 14.440 9.966 -5.878 1.00 72.31 193 CYS A C 1
ATOM 1503 O O . CYS A 1 193 ? 14.500 11.150 -6.222 1.00 72.31 193 CYS A O 1
ATOM 1505 N N . PRO A 1 194 ? 15.510 9.156 -5.946 1.00 65.81 194 PRO A N 1
ATOM 1506 C CA . PRO A 1 194 ? 16.856 9.619 -6.315 1.00 65.81 194 PRO A CA 1
ATOM 1507 C C . PRO A 1 194 ? 16.952 10.247 -7.697 1.00 65.81 194 PRO A C 1
ATOM 1509 O O . PRO A 1 194 ? 17.849 11.033 -7.970 1.00 65.81 194 PRO A O 1
ATOM 1512 N N . SER A 1 195 ? 16.025 9.909 -8.596 1.00 60.97 195 SER A N 1
ATOM 1513 C CA . SER A 1 195 ? 15.998 10.504 -9.931 1.00 60.97 195 SER A CA 1
ATOM 1514 C C . SER A 1 195 ? 15.547 11.966 -9.929 1.00 60.97 195 SER A C 1
ATOM 1516 O O . SER A 1 195 ? 15.664 12.627 -10.954 1.00 60.97 195 SER A O 1
ATOM 1518 N N . GLN A 1 196 ? 14.993 12.457 -8.817 1.00 58.12 196 GLN A N 1
ATOM 1519 C CA . GLN A 1 196 ? 14.575 13.848 -8.641 1.00 58.12 196 GLN A CA 1
ATOM 1520 C C . GLN A 1 196 ? 15.526 14.651 -7.737 1.00 58.12 196 GLN A C 1
ATOM 1522 O O . GLN A 1 196 ? 15.420 15.873 -7.702 1.00 58.12 196 GLN A O 1
ATOM 1527 N N . SER A 1 197 ? 16.443 14.001 -7.006 1.00 47.31 197 SER A N 1
ATOM 1528 C CA . SER A 1 197 ? 17.372 14.679 -6.086 1.00 47.31 197 SER A CA 1
ATOM 1529 C C . SER A 1 197 ? 18.559 15.337 -6.794 1.00 47.31 197 SER A C 1
ATOM 1531 O O . SER A 1 197 ? 19.198 16.222 -6.231 1.00 47.31 197 SER A O 1
ATOM 1533 N N . THR A 1 198 ? 18.839 14.966 -8.042 1.00 39.03 198 THR A N 1
ATOM 1534 C CA . THR A 1 198 ? 19.752 15.712 -8.910 1.00 39.03 198 THR A CA 1
ATOM 1535 C C . THR A 1 198 ? 18.966 16.736 -9.711 1.00 39.03 198 THR A C 1
ATOM 1537 O O . THR A 1 198 ? 17.978 16.387 -10.358 1.00 39.03 198 THR A O 1
ATOM 1540 N N . SER A 1 199 ? 19.428 17.984 -9.722 1.00 34.34 199 SER A N 1
ATOM 1541 C CA . SER A 1 199 ? 19.005 19.024 -10.657 1.00 34.34 199 SER A CA 1
ATOM 1542 C C . SER A 1 199 ? 19.304 18.598 -12.101 1.00 34.34 199 SER A C 1
ATOM 1544 O O . SER A 1 199 ? 20.239 19.068 -12.743 1.00 34.34 199 SER A O 1
ATOM 1546 N N . CYS A 1 200 ? 18.497 17.691 -12.651 1.00 35.72 200 CYS A N 1
ATOM 1547 C CA . CYS A 1 200 ? 18.458 17.446 -14.079 1.00 35.72 200 CYS A CA 1
ATOM 1548 C C . CYS A 1 200 ? 17.865 18.702 -14.714 1.00 35.72 200 CYS A C 1
ATOM 1550 O O . CYS A 1 200 ? 16.648 18.885 -14.768 1.00 35.72 200 CYS A O 1
ATOM 1552 N N . THR A 1 201 ? 18.739 19.602 -15.162 1.00 32.47 201 THR A N 1
ATOM 1553 C CA . THR A 1 201 ? 18.399 20.640 -16.130 1.00 32.47 201 THR A CA 1
ATOM 1554 C C . THR A 1 201 ? 17.568 19.981 -17.221 1.00 32.47 201 THR A C 1
ATOM 1556 O O . THR A 1 201 ? 18.039 19.056 -17.879 1.00 32.47 201 THR A O 1
ATOM 1559 N N . LYS A 1 202 ? 16.303 20.403 -17.358 1.00 37.00 202 LYS A N 1
ATOM 1560 C CA . LYS A 1 202 ? 15.387 19.917 -18.395 1.00 37.00 202 LYS A CA 1
ATOM 1561 C C . LYS A 1 202 ? 16.120 19.997 -19.733 1.00 37.00 202 LYS A C 1
ATOM 1563 O O . LYS A 1 202 ? 16.338 21.097 -20.239 1.00 37.00 202 LYS A O 1
ATOM 1568 N N . ILE A 1 203 ? 16.565 18.860 -20.265 1.00 42.44 203 ILE A N 1
ATOM 1569 C CA . ILE A 1 203 ? 17.260 18.836 -21.549 1.00 42.44 203 ILE A CA 1
ATOM 1570 C C . ILE A 1 203 ? 16.187 19.156 -22.594 1.00 42.44 203 ILE A C 1
ATOM 1572 O O . ILE A 1 203 ? 15.184 18.441 -22.657 1.00 42.44 203 ILE A O 1
ATOM 1576 N N . PRO A 1 204 ? 16.334 20.239 -23.376 1.00 36.97 204 PRO A N 1
ATOM 1577 C CA . PRO A 1 204 ? 15.320 20.643 -24.337 1.00 36.97 204 PRO A CA 1
ATOM 1578 C C . PRO A 1 204 ? 15.007 19.487 -25.293 1.00 36.97 204 PRO A C 1
ATOM 1580 O O . PRO A 1 204 ? 15.907 18.833 -25.817 1.00 36.97 204 PRO A O 1
ATOM 1583 N N . ALA A 1 205 ? 13.712 19.253 -25.528 1.00 42.62 205 ALA A N 1
ATOM 1584 C CA . ALA A 1 205 ? 13.158 18.133 -26.297 1.00 42.62 205 ALA A CA 1
ATOM 1585 C C . ALA A 1 205 ? 13.563 18.102 -27.792 1.00 42.62 205 ALA A C 1
ATOM 1587 O O . ALA A 1 205 ? 13.057 17.286 -28.559 1.00 42.62 205 ALA A O 1
ATOM 1588 N N . SER A 1 206 ? 14.481 18.967 -28.227 1.00 44.53 206 SER A N 1
ATOM 1589 C CA . SER A 1 206 ? 14.958 19.067 -29.602 1.00 44.53 206 SER A CA 1
ATOM 1590 C C . SER A 1 206 ? 16.423 18.629 -29.721 1.00 44.53 206 SER A C 1
ATOM 1592 O O . SER A 1 206 ? 17.311 19.457 -29.919 1.00 44.53 206 SER A O 1
ATOM 1594 N N . LEU A 1 207 ? 16.696 17.322 -29.654 1.00 41.66 207 LEU A N 1
ATOM 1595 C CA . LEU A 1 207 ? 17.911 16.784 -30.278 1.00 41.66 207 LEU A CA 1
ATOM 1596 C C . LEU A 1 207 ? 17.694 15.364 -30.817 1.00 41.66 207 LEU A C 1
ATOM 1598 O O . LEU A 1 207 ? 17.637 14.381 -30.084 1.00 41.66 207 LEU A O 1
ATOM 1602 N N . GLY A 1 208 ? 17.576 15.270 -32.141 1.00 51.12 208 GLY A N 1
ATOM 1603 C CA . GLY A 1 208 ? 17.258 14.061 -32.905 1.00 51.12 208 GLY A CA 1
ATOM 1604 C C . GLY A 1 208 ? 18.367 13.008 -33.002 1.00 51.12 208 GLY A C 1
ATOM 1605 O O . GLY A 1 208 ? 18.434 12.304 -34.006 1.00 51.12 208 GLY A O 1
ATOM 1606 N N . SER A 1 209 ? 19.226 12.842 -31.993 1.00 58.94 209 SER A N 1
ATOM 1607 C CA . SER A 1 209 ? 20.184 11.727 -31.963 1.00 58.94 209 SER A CA 1
ATOM 1608 C C . SER A 1 209 ? 20.342 11.162 -30.551 1.00 58.94 209 SER A C 1
ATOM 1610 O O . SER A 1 209 ? 20.492 11.896 -29.579 1.00 58.94 209 SER A O 1
ATOM 1612 N N . VAL A 1 210 ? 20.245 9.836 -30.430 1.00 66.12 210 VAL A N 1
ATOM 1613 C CA . VAL A 1 210 ? 20.387 9.127 -29.151 1.00 66.12 210 VAL A CA 1
ATOM 1614 C C . VAL A 1 210 ? 21.853 9.222 -28.722 1.00 66.12 210 VAL A C 1
ATOM 1616 O O . VAL A 1 210 ? 22.718 8.822 -29.497 1.00 66.12 210 VAL A O 1
ATOM 1619 N N . ASN A 1 211 ? 22.135 9.732 -27.517 1.00 78.94 211 ASN A N 1
ATOM 1620 C CA . ASN A 1 211 ? 23.503 9.923 -27.020 1.00 78.94 211 ASN A CA 1
ATOM 1621 C C . ASN A 1 211 ? 24.305 8.596 -27.084 1.00 78.94 211 ASN A C 1
ATOM 1623 O O . ASN A 1 211 ? 23.970 7.658 -26.350 1.00 78.94 211 ASN A O 1
ATOM 1627 N N . PRO A 1 212 ? 25.364 8.496 -27.917 1.00 81.88 212 PRO A N 1
ATOM 1628 C CA . PRO A 1 212 ? 26.127 7.258 -28.101 1.00 81.88 212 PRO A CA 1
ATOM 1629 C C . PRO A 1 212 ? 26.778 6.737 -26.814 1.00 81.88 212 PRO A C 1
ATOM 1631 O O . PRO A 1 212 ? 26.884 5.524 -26.626 1.00 81.88 212 PRO A O 1
ATOM 1634 N N . GLY A 1 213 ? 27.160 7.636 -25.899 1.00 80.69 213 GLY A N 1
ATOM 1635 C CA . GLY A 1 213 ? 27.727 7.280 -24.599 1.00 80.69 213 GLY A CA 1
ATOM 1636 C C . GLY A 1 213 ? 26.728 6.525 -23.722 1.00 80.69 213 GLY A C 1
ATOM 1637 O O . GLY A 1 213 ? 27.058 5.486 -23.154 1.00 80.69 213 GLY A O 1
ATOM 1638 N N . MET A 1 214 ? 25.470 6.967 -23.694 1.00 77.94 214 MET A N 1
ATOM 1639 C CA . MET A 1 214 ? 24.409 6.276 -22.955 1.00 77.94 214 MET A CA 1
ATOM 1640 C C . MET A 1 214 ? 24.051 4.928 -23.577 1.00 77.94 214 MET A C 1
ATOM 1642 O O . MET A 1 214 ? 23.809 3.959 -22.861 1.00 77.94 214 MET A O 1
ATOM 1646 N N . VAL A 1 215 ? 24.045 4.840 -24.911 1.00 83.94 215 VAL A N 1
ATOM 1647 C CA . VAL A 1 215 ? 23.818 3.569 -25.620 1.00 83.94 215 VAL A CA 1
ATOM 1648 C C . VAL A 1 215 ? 24.924 2.570 -25.282 1.00 83.94 215 VAL A C 1
ATOM 1650 O O . VAL A 1 215 ? 24.632 1.404 -25.009 1.00 83.94 215 VAL A O 1
ATOM 1653 N N . SER A 1 216 ? 26.177 3.027 -25.241 1.00 82.56 216 SER A N 1
ATOM 1654 C CA . SER A 1 216 ? 27.324 2.217 -24.824 1.00 82.56 216 SER A CA 1
ATOM 1655 C C . SER A 1 216 ? 27.196 1.756 -23.367 1.00 82.56 216 SER A C 1
ATOM 1657 O O . SER A 1 216 ? 27.362 0.570 -23.084 1.00 82.56 216 SER A O 1
ATOM 1659 N N . ALA A 1 217 ? 26.786 2.645 -22.456 1.00 81.25 217 ALA A N 1
ATOM 1660 C CA . ALA A 1 217 ? 26.558 2.302 -21.052 1.00 81.25 217 ALA A CA 1
ATOM 1661 C C . ALA A 1 217 ? 25.482 1.213 -20.887 1.00 81.25 217 ALA A C 1
ATOM 1663 O O . ALA A 1 217 ? 25.720 0.203 -20.229 1.00 81.25 217 ALA A O 1
ATOM 1664 N N . VAL A 1 218 ? 24.331 1.350 -21.556 1.00 83.06 218 VAL A N 1
ATOM 1665 C CA . VAL A 1 218 ? 23.265 0.329 -21.529 1.00 83.06 218 VAL A CA 1
ATOM 1666 C C . VAL A 1 218 ? 23.735 -0.990 -22.150 1.00 83.06 218 VAL A C 1
ATOM 1668 O O . VAL A 1 218 ? 23.402 -2.064 -21.654 1.00 83.06 218 VAL A O 1
ATOM 1671 N N . THR A 1 219 ? 24.548 -0.927 -23.206 1.00 85.94 219 THR A N 1
ATOM 1672 C CA . THR A 1 219 ? 25.172 -2.115 -23.813 1.00 85.94 219 THR A CA 1
ATOM 1673 C C . THR A 1 219 ? 26.107 -2.821 -22.827 1.00 85.94 219 THR A C 1
ATOM 1675 O O . THR A 1 219 ? 26.098 -4.048 -22.751 1.00 85.94 219 THR A O 1
ATOM 1678 N N . SER A 1 220 ? 26.881 -2.058 -22.052 1.00 81.62 220 SER A N 1
ATOM 1679 C CA . SER A 1 220 ? 27.758 -2.580 -21.001 1.00 81.62 220 SER A CA 1
ATOM 1680 C C . SER A 1 220 ? 26.958 -3.251 -19.880 1.00 81.62 220 SER A C 1
ATOM 1682 O O . SER A 1 220 ? 27.252 -4.387 -19.524 1.00 81.62 220 SER A O 1
ATOM 1684 N N . ILE A 1 221 ? 25.877 -2.617 -19.405 1.00 83.50 221 ILE A N 1
ATOM 1685 C CA . ILE A 1 221 ? 24.980 -3.187 -18.384 1.00 83.50 221 ILE A CA 1
ATOM 1686 C C . ILE A 1 221 ? 24.431 -4.547 -18.829 1.00 83.50 221 ILE A C 1
ATOM 1688 O O . ILE A 1 221 ? 24.482 -5.503 -18.061 1.00 83.50 221 ILE A O 1
ATOM 1692 N N . LEU A 1 222 ? 23.942 -4.656 -20.071 1.00 83.94 222 LEU A N 1
ATOM 1693 C CA . LEU A 1 222 ? 23.446 -5.929 -20.604 1.00 83.94 222 LEU A CA 1
ATOM 1694 C C . LEU A 1 222 ? 24.524 -7.020 -20.567 1.00 83.94 222 LEU A C 1
ATOM 1696 O O . LEU A 1 222 ? 24.247 -8.119 -20.094 1.00 83.94 222 LEU A O 1
ATOM 1700 N N . ARG A 1 223 ? 25.761 -6.702 -20.972 1.00 84.62 223 ARG A N 1
ATOM 1701 C CA . ARG A 1 223 ? 26.883 -7.653 -20.901 1.00 84.62 223 ARG A CA 1
ATOM 1702 C C . ARG A 1 223 ? 27.195 -8.075 -19.466 1.00 84.62 223 ARG A C 1
ATOM 1704 O O . ARG A 1 223 ? 27.408 -9.258 -19.226 1.00 84.62 223 ARG A O 1
ATOM 1711 N N . THR A 1 224 ? 27.184 -7.143 -18.513 1.00 85.62 224 THR A N 1
ATOM 1712 C CA . THR A 1 224 ? 27.421 -7.436 -17.087 1.00 85.62 224 THR A CA 1
ATOM 1713 C C . THR A 1 224 ? 26.340 -8.338 -16.493 1.00 85.62 224 THR A C 1
ATOM 1715 O O . THR A 1 224 ? 26.635 -9.180 -15.651 1.00 85.62 224 THR A O 1
ATOM 1718 N N . LEU A 1 225 ? 25.096 -8.214 -16.961 1.00 78.38 225 LEU A N 1
ATOM 1719 C CA . LEU A 1 225 ? 23.991 -9.105 -16.593 1.00 78.38 225 LEU A CA 1
ATOM 1720 C C . LEU A 1 225 ? 24.064 -10.483 -17.282 1.00 78.38 225 LEU A C 1
ATOM 1722 O O . LEU A 1 225 ? 23.175 -11.308 -17.079 1.00 78.38 225 LEU A O 1
ATOM 1726 N N . GLY A 1 226 ? 25.101 -10.742 -18.086 1.00 85.44 226 GLY A N 1
ATOM 1727 C CA . GLY A 1 226 ? 25.282 -11.990 -18.829 1.00 85.44 226 GLY A CA 1
ATOM 1728 C C . GLY A 1 226 ? 24.462 -12.077 -20.121 1.00 85.44 226 GLY A C 1
ATOM 1729 O O . GLY A 1 226 ? 24.363 -13.153 -20.706 1.00 85.44 226 GLY A O 1
ATOM 1730 N N . GLU A 1 227 ? 23.870 -10.973 -20.579 1.00 88.12 227 GLU A N 1
ATOM 1731 C CA . GLU A 1 227 ? 23.089 -10.920 -21.816 1.00 88.12 227 GLU A CA 1
ATOM 1732 C C . GLU A 1 227 ? 23.963 -10.480 -23.002 1.00 88.12 227 GLU A C 1
ATOM 1734 O O . GLU A 1 227 ? 24.766 -9.553 -22.890 1.00 88.12 227 GLU A O 1
ATOM 1739 N N . ASP A 1 228 ? 23.775 -11.104 -24.171 1.00 89.00 228 ASP A N 1
ATOM 1740 C CA . ASP A 1 228 ? 24.426 -10.691 -25.422 1.00 89.00 228 ASP A CA 1
ATOM 1741 C C . ASP A 1 228 ? 23.589 -9.614 -26.147 1.00 89.00 228 ASP A C 1
ATOM 1743 O O . ASP A 1 228 ? 22.518 -9.925 -26.685 1.00 89.00 228 ASP A O 1
ATOM 1747 N N . PRO A 1 229 ? 24.060 -8.352 -26.236 1.00 85.88 229 PRO A N 1
ATOM 1748 C CA . PRO A 1 229 ? 23.331 -7.274 -26.905 1.00 85.88 229 PRO A CA 1
ATOM 1749 C C . PRO A 1 229 ? 23.149 -7.485 -28.417 1.00 85.88 229 PRO A C 1
ATOM 1751 O O . PRO A 1 229 ? 22.281 -6.846 -29.016 1.00 85.88 229 PRO A O 1
ATOM 1754 N N . LEU A 1 230 ? 23.967 -8.343 -29.040 1.00 89.88 230 LEU A N 1
ATOM 1755 C CA . LEU A 1 230 ? 23.909 -8.658 -30.470 1.00 89.88 230 LEU A CA 1
ATOM 1756 C C . LEU A 1 230 ? 22.975 -9.831 -30.784 1.00 89.88 230 LEU A C 1
ATOM 1758 O O . LEU A 1 230 ? 22.673 -10.078 -31.955 1.00 89.88 230 LEU A O 1
ATOM 1762 N N . ARG A 1 231 ? 22.447 -10.524 -29.767 1.00 91.31 231 ARG A N 1
ATOM 1763 C CA . ARG A 1 231 ? 21.425 -11.553 -29.966 1.00 91.31 231 ARG A CA 1
ATOM 1764 C C . ARG A 1 231 ? 20.222 -10.950 -30.684 1.00 91.31 231 ARG A C 1
ATOM 1766 O O . ARG A 1 231 ? 19.755 -9.874 -30.317 1.00 91.31 231 ARG A O 1
ATOM 1773 N N . LYS A 1 232 ? 19.652 -11.690 -31.642 1.00 85.88 232 LYS A N 1
ATOM 1774 C CA . LYS A 1 232 ? 18.519 -11.278 -32.501 1.00 85.88 232 LYS A CA 1
ATOM 1775 C C . LYS A 1 232 ? 17.399 -10.512 -31.773 1.00 85.88 232 LYS A C 1
ATOM 1777 O O . LYS A 1 232 ? 16.845 -9.571 -32.327 1.00 85.88 232 LYS A O 1
ATOM 1782 N N . GLU A 1 233 ? 17.066 -10.898 -30.542 1.00 85.25 233 GLU A N 1
ATOM 1783 C CA . GLU A 1 233 ? 16.008 -10.262 -29.739 1.00 85.25 233 GLU A CA 1
ATOM 1784 C C . GLU A 1 233 ? 16.420 -8.940 -29.067 1.00 85.25 233 GLU A C 1
ATOM 1786 O O . GLU A 1 233 ? 15.560 -8.115 -28.752 1.00 85.25 233 GLU A O 1
ATOM 1791 N N . LEU A 1 234 ? 17.717 -8.744 -28.822 1.00 82.69 234 LEU A N 1
ATOM 1792 C CA . LEU A 1 234 ? 18.277 -7.600 -28.106 1.00 82.69 234 LEU A CA 1
ATOM 1793 C C . LEU A 1 234 ? 18.883 -6.543 -29.034 1.00 82.69 234 LEU A C 1
ATOM 1795 O O . LEU A 1 234 ? 19.054 -5.408 -28.585 1.00 82.69 234 LEU A O 1
ATOM 1799 N N . VAL A 1 235 ? 19.091 -6.840 -30.322 1.00 88.69 235 VAL A N 1
ATOM 1800 C CA . VAL A 1 235 ? 19.594 -5.864 -31.303 1.00 88.69 235 VAL A CA 1
ATOM 1801 C C . VAL A 1 235 ? 18.763 -4.573 -31.275 1.00 88.69 235 VAL A C 1
ATOM 1803 O O . VAL A 1 235 ? 17.526 -4.572 -31.348 1.00 88.69 235 VAL A O 1
ATOM 1806 N N . GLY A 1 236 ? 19.455 -3.442 -31.116 1.00 84.00 236 GLY A N 1
ATOM 1807 C CA . GLY A 1 236 ? 18.859 -2.107 -31.011 1.00 84.00 236 GLY A CA 1
ATOM 1808 C C . GLY A 1 236 ? 18.165 -1.801 -29.675 1.00 84.00 236 GLY A C 1
ATOM 1809 O O . GLY A 1 236 ? 17.692 -0.681 -29.494 1.00 84.00 236 GLY A O 1
ATOM 1810 N N . THR A 1 237 ? 18.111 -2.744 -28.726 1.00 85.31 237 THR A N 1
ATOM 1811 C CA . THR A 1 237 ? 17.532 -2.527 -27.386 1.00 85.31 237 THR A CA 1
ATOM 1812 C C . THR A 1 237 ? 18.241 -1.417 -26.625 1.00 85.31 237 THR A C 1
ATOM 1814 O O . THR A 1 237 ? 17.523 -0.576 -26.092 1.00 85.31 237 THR A O 1
ATOM 1817 N N . PRO A 1 238 ? 19.587 -1.314 -26.628 1.00 85.94 238 PRO A N 1
ATOM 1818 C CA . PRO A 1 238 ? 20.265 -0.209 -25.955 1.00 85.94 238 PRO A CA 1
ATOM 1819 C C . PRO A 1 238 ? 19.791 1.167 -26.440 1.00 85.94 238 PRO A C 1
ATOM 1821 O O . PRO A 1 238 ? 19.399 2.007 -25.638 1.00 85.94 238 PRO A O 1
ATOM 1824 N N . ALA A 1 239 ? 19.700 1.372 -27.757 1.00 85.44 239 ALA A N 1
ATOM 1825 C CA . ALA A 1 239 ? 19.215 2.629 -28.326 1.00 85.44 239 ALA A CA 1
ATOM 1826 C C . ALA A 1 239 ? 17.724 2.880 -28.039 1.00 85.44 239 ALA A C 1
ATOM 1828 O O . ALA A 1 239 ? 17.340 4.006 -27.721 1.00 85.44 239 ALA A O 1
ATOM 1829 N N . ARG A 1 240 ? 16.879 1.839 -28.116 1.00 84.19 240 ARG A N 1
ATOM 1830 C CA . ARG A 1 240 ? 15.450 1.938 -27.766 1.00 84.19 240 ARG A CA 1
ATOM 1831 C C . ARG A 1 240 ? 15.250 2.287 -26.293 1.00 84.19 240 ARG A C 1
ATOM 1833 O O . ARG A 1 240 ? 14.397 3.112 -25.992 1.00 84.19 240 ARG A O 1
ATOM 1840 N N . PHE A 1 241 ? 16.041 1.693 -25.404 1.00 82.00 241 PHE A N 1
ATOM 1841 C CA . PHE A 1 241 ? 15.987 1.940 -23.968 1.00 82.00 241 PHE A CA 1
ATOM 1842 C C . PHE A 1 241 ? 16.431 3.365 -23.626 1.00 82.00 241 PHE A C 1
ATOM 1844 O O . PHE A 1 241 ? 15.711 4.059 -22.917 1.00 82.00 241 PHE A O 1
ATOM 1851 N N . VAL A 1 242 ? 17.544 3.847 -24.195 1.00 78.19 242 VAL A N 1
ATOM 1852 C CA . VAL A 1 242 ? 17.990 5.241 -24.002 1.00 78.19 242 VAL A CA 1
ATOM 1853 C C . VAL A 1 242 ? 16.957 6.234 -24.538 1.00 78.19 242 VAL A C 1
ATOM 1855 O O . VAL A 1 242 ? 16.669 7.242 -23.902 1.00 78.19 242 VAL A O 1
ATOM 1858 N N . ARG A 1 243 ? 16.348 5.955 -25.694 1.00 78.81 243 ARG A N 1
ATOM 1859 C CA . ARG A 1 243 ? 15.273 6.807 -26.219 1.00 78.81 243 ARG A CA 1
ATOM 1860 C C . ARG A 1 243 ? 14.050 6.803 -25.302 1.00 78.81 243 ARG A C 1
ATOM 1862 O O . ARG A 1 243 ? 13.473 7.853 -25.053 1.00 78.81 243 ARG A O 1
ATOM 1869 N N . TRP A 1 244 ? 13.664 5.632 -24.802 1.00 79.00 244 TRP A N 1
ATOM 1870 C CA . TRP A 1 244 ? 12.543 5.494 -23.880 1.00 79.00 244 TRP A CA 1
ATOM 1871 C C . TRP A 1 244 ? 12.788 6.247 -22.571 1.00 79.00 244 TRP A C 1
ATOM 1873 O O . TRP A 1 244 ? 11.927 7.023 -22.177 1.00 79.00 244 TRP A O 1
ATOM 1883 N N . ILE A 1 245 ? 13.961 6.092 -21.945 1.00 72.44 245 ILE A N 1
ATOM 1884 C CA . ILE A 1 245 ? 14.257 6.746 -20.664 1.00 72.44 245 ILE A CA 1
ATOM 1885 C C . ILE A 1 245 ? 14.312 8.271 -20.805 1.00 72.44 245 ILE A C 1
ATOM 1887 O O . ILE A 1 245 ? 13.767 8.978 -19.967 1.00 72.44 245 ILE A O 1
ATOM 1891 N N . MET A 1 246 ? 14.870 8.775 -21.911 1.00 73.31 246 MET A N 1
ATOM 1892 C CA . MET A 1 246 ? 14.902 10.208 -22.219 1.00 73.31 246 MET A CA 1
ATOM 1893 C C . MET A 1 246 ? 13.507 10.784 -22.453 1.00 73.31 246 MET A C 1
ATOM 1895 O O . MET A 1 246 ? 13.185 11.867 -21.973 1.00 73.31 246 MET A O 1
ATOM 1899 N N . ASN A 1 247 ? 12.652 10.053 -23.169 1.00 70.38 247 ASN A N 1
ATOM 1900 C CA . ASN A 1 247 ? 11.266 10.464 -23.367 1.00 70.38 247 ASN A CA 1
ATOM 1901 C C . ASN A 1 247 ? 10.470 10.407 -22.058 1.00 70.38 247 ASN A C 1
ATOM 1903 O O . ASN A 1 247 ? 9.635 11.271 -21.819 1.00 70.38 247 ASN A O 1
ATOM 1907 N N . PHE A 1 248 ? 10.742 9.411 -21.214 1.00 67.44 248 PHE A N 1
ATOM 1908 C CA . PHE A 1 248 ? 10.085 9.226 -19.928 1.00 67.44 248 PHE A CA 1
ATOM 1909 C C . PHE A 1 248 ? 10.446 10.342 -18.935 1.00 67.44 248 PHE A C 1
ATOM 1911 O O . PHE A 1 248 ? 9.553 10.956 -18.360 1.00 67.44 248 PHE A O 1
ATOM 1918 N N . GLN A 1 249 ? 11.731 10.682 -18.799 1.00 61.88 249 GLN A N 1
ATOM 1919 C CA . GLN A 1 249 ? 12.193 11.780 -17.935 1.00 61.88 249 GLN A CA 1
ATOM 1920 C C . GLN A 1 249 ? 11.624 13.146 -18.349 1.00 61.88 249 GLN A C 1
ATOM 1922 O O . GLN A 1 249 ? 11.422 14.014 -17.506 1.00 61.88 249 GLN A O 1
ATOM 1927 N N . ASN A 1 250 ? 11.342 13.325 -19.641 1.00 61.41 250 ASN A N 1
ATOM 1928 C CA . ASN A 1 250 ? 10.729 14.540 -20.176 1.00 61.41 250 ASN A CA 1
ATOM 1929 C C . ASN A 1 250 ? 9.191 14.502 -20.179 1.00 61.41 250 ASN A C 1
ATOM 1931 O O . ASN A 1 250 ? 8.557 15.513 -20.490 1.00 61.41 250 ASN A O 1
ATOM 1935 N N . SER A 1 251 ? 8.573 13.360 -19.865 1.00 57.31 251 SER A N 1
ATOM 1936 C CA . SER A 1 251 ? 7.118 13.237 -19.813 1.00 57.31 251 SER A CA 1
ATOM 1937 C C . SER A 1 251 ? 6.596 13.677 -18.448 1.00 57.31 251 SER A C 1
ATOM 1939 O O . SER A 1 251 ? 6.979 13.122 -17.422 1.00 57.31 251 SER A O 1
ATOM 1941 N N . ASN A 1 252 ? 5.700 14.668 -18.431 1.00 49.72 252 ASN A N 1
ATOM 1942 C CA . ASN A 1 252 ? 4.951 14.990 -17.223 1.00 49.72 252 ASN A CA 1
ATOM 1943 C C . ASN A 1 252 ? 3.828 13.951 -17.065 1.00 49.72 252 ASN A C 1
ATOM 1945 O O . ASN A 1 252 ? 2.778 14.059 -17.696 1.00 49.72 252 ASN A O 1
ATOM 1949 N N . LEU A 1 253 ? 4.092 12.897 -16.290 1.00 52.91 253 LEU A N 1
ATOM 1950 C CA . LEU A 1 253 ? 3.139 11.821 -15.991 1.00 52.91 253 LEU A CA 1
ATOM 1951 C C . LEU A 1 253 ? 2.051 12.224 -14.986 1.00 52.91 253 LEU A C 1
ATOM 1953 O O . LEU A 1 253 ? 1.240 11.375 -14.609 1.00 52.91 253 LEU A O 1
ATOM 1957 N N . GLU A 1 254 ? 2.004 13.492 -14.565 1.00 45.31 254 GLU A N 1
ATOM 1958 C CA . GLU A 1 254 ? 0.960 13.995 -13.680 1.00 45.31 254 GLU A CA 1
ATOM 1959 C C . GLU A 1 254 ? -0.456 13.629 -14.177 1.00 45.31 254 GLU A C 1
ATOM 1961 O O . GLU A 1 254 ? -0.946 14.071 -15.216 1.00 45.31 254 GLU A O 1
ATOM 1966 N N . MET A 1 255 ? -1.142 12.852 -13.331 1.00 48.59 255 MET A N 1
ATOM 1967 C CA . MET A 1 255 ? -2.554 13.051 -12.985 1.00 48.59 255 MET A CA 1
ATOM 1968 C C . MET A 1 255 ? -3.664 12.660 -13.981 1.00 48.59 255 MET A C 1
ATOM 1970 O O . MET A 1 255 ? -4.752 13.225 -13.909 1.00 48.59 255 MET A O 1
ATOM 1974 N N . LYS A 1 256 ? -3.506 11.645 -14.842 1.00 42.66 256 LYS A N 1
ATOM 1975 C CA . LYS A 1 256 ? -4.683 11.047 -15.538 1.00 42.66 256 LYS A CA 1
ATOM 1976 C C . LYS A 1 256 ? -5.073 9.627 -15.129 1.00 42.66 256 LYS A C 1
ATOM 1978 O O . LYS A 1 256 ? -6.110 9.146 -15.570 1.00 42.66 256 LYS A O 1
ATOM 1983 N N . LEU A 1 257 ? -4.297 8.971 -14.266 1.00 48.12 257 LEU A N 1
ATOM 1984 C CA . LEU A 1 257 ? -4.564 7.586 -13.845 1.00 48.12 257 LEU A CA 1
ATOM 1985 C C . LEU A 1 257 ? -5.223 7.466 -12.459 1.00 48.12 257 LEU A C 1
ATOM 1987 O O . LEU A 1 257 ? -5.718 6.397 -12.114 1.00 48.12 257 LEU A O 1
ATOM 1991 N N . ASN A 1 258 ? -5.279 8.550 -11.678 1.00 46.69 258 ASN A N 1
ATOM 1992 C CA . ASN A 1 258 ? -5.687 8.505 -10.270 1.00 46.69 258 ASN A CA 1
ATOM 1993 C C . ASN A 1 258 ? -7.078 9.122 -10.059 1.00 46.69 258 ASN A C 1
ATOM 1995 O O . ASN A 1 258 ? -7.231 10.155 -9.413 1.00 46.69 258 ASN A O 1
ATOM 1999 N N . GLY A 1 259 ? -8.113 8.468 -10.591 1.00 40.25 259 GLY A N 1
ATOM 2000 C CA . GLY A 1 259 ? -9.524 8.814 -10.360 1.00 40.25 259 GLY A CA 1
ATOM 2001 C C . GLY A 1 259 ? -10.035 8.467 -8.953 1.00 40.25 259 GLY A C 1
ATOM 2002 O O . GLY A 1 259 ? -11.129 7.927 -8.826 1.00 40.25 259 GLY A O 1
ATOM 2003 N N . PHE A 1 260 ? -9.241 8.709 -7.904 1.00 42.06 260 PHE A N 1
ATOM 2004 C CA . PHE A 1 260 ? -9.635 8.451 -6.510 1.00 42.06 260 PHE A CA 1
ATOM 2005 C C . PHE A 1 260 ? -9.576 9.689 -5.604 1.00 42.06 260 PHE A C 1
ATOM 2007 O O . PHE A 1 260 ? -10.129 9.663 -4.505 1.00 42.06 260 PHE A O 1
ATOM 2014 N N . LEU A 1 261 ? -8.976 10.796 -6.057 1.00 39.97 261 LEU A N 1
ATOM 2015 C CA . LEU A 1 261 ? -8.976 12.044 -5.297 1.00 39.97 261 LEU A CA 1
ATOM 2016 C C . LEU A 1 261 ? -10.257 12.840 -5.575 1.00 39.97 261 LEU A C 1
ATOM 2018 O O . LEU A 1 261 ? -10.329 13.641 -6.496 1.00 39.97 261 LEU A O 1
ATOM 2022 N N . SER A 1 262 ? -11.237 12.624 -4.696 1.00 36.03 262 SER A N 1
ATOM 2023 C CA . SER A 1 262 ? -12.290 13.579 -4.341 1.00 36.03 262 SER A CA 1
ATOM 2024 C C . SER A 1 262 ? -13.285 13.957 -5.448 1.00 36.03 262 SER A C 1
ATOM 2026 O O . SER A 1 262 ? -13.226 15.036 -6.031 1.00 36.03 262 SER A O 1
ATOM 2028 N N . ASN A 1 263 ? -14.317 13.126 -5.624 1.00 29.19 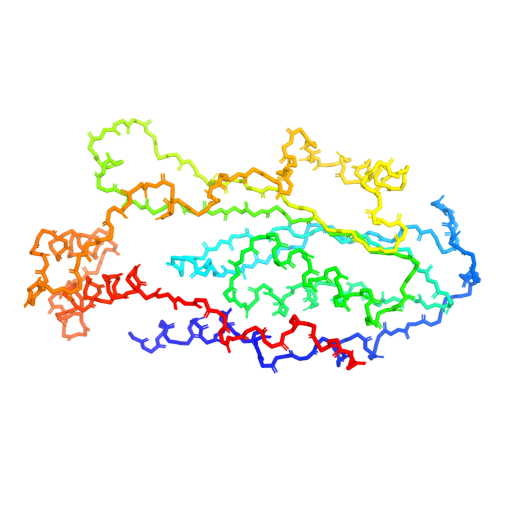263 ASN A N 1
ATOM 2029 C CA . ASN A 1 263 ? -15.640 13.679 -5.917 1.00 29.19 263 ASN A CA 1
ATOM 2030 C C . ASN A 1 263 ? -16.104 14.423 -4.654 1.00 29.19 263 ASN A C 1
ATOM 2032 O O . ASN A 1 263 ? -16.742 13.830 -3.782 1.00 29.19 263 ASN A O 1
ATOM 2036 N N . LYS A 1 264 ? -15.753 15.708 -4.530 1.00 28.28 264 LYS A N 1
ATOM 2037 C CA . LYS A 1 264 ? -16.546 16.616 -3.696 1.00 28.28 264 LYS A CA 1
ATOM 2038 C C . LYS A 1 264 ? -17.946 16.692 -4.323 1.00 2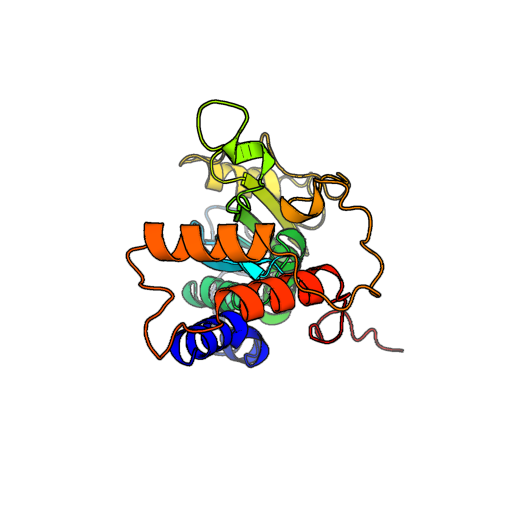8.28 264 LYS A C 1
ATOM 2040 O O . LYS A 1 264 ? -18.018 16.853 -5.542 1.00 28.28 264 LYS A O 1
ATOM 2045 N N . PRO A 1 265 ? -19.037 16.544 -3.555 1.00 33.41 265 PRO A N 1
ATOM 2046 C CA . PRO A 1 265 ? -20.337 16.979 -4.041 1.00 33.41 265 PRO A CA 1
ATOM 2047 C C . PRO A 1 265 ? -20.296 18.502 -4.242 1.00 33.41 265 PRO A C 1
ATOM 2049 O O . PRO A 1 265 ? -19.583 19.192 -3.506 1.00 33.41 265 PRO A O 1
ATOM 2052 N N . GLU A 1 266 ? -20.996 18.957 -5.282 1.00 32.03 266 GLU A N 1
ATOM 2053 C CA . GLU A 1 266 ? -21.187 20.365 -5.670 1.00 32.03 266 GLU A CA 1
ATOM 2054 C C . GLU A 1 266 ? -21.534 21.294 -4.499 1.00 32.03 266 GLU A C 1
ATOM 2056 O O . GLU A 1 266 ? -22.287 20.865 -3.591 1.00 32.03 266 GLU A O 1
#

Radius of gyration: 22.04 Å; chains: 1; bounding box: 55×33×59 Å

Secondary structure (DSSP, 8-state):
-HHHHHHHHHHTGGGG--HHHHHHTTEEE-TT--SSPPPTTSTT--EEEEEEEEEEEETTT--EEEEEEEEEEE-BTTEEE-HHHHHHHHHHHHSSEE-HHHHHHHHHHHHHHHH--SEEEEEEEEEEPPP--GGGGTS-SS---PEEEEEEEEEETTSSTTSHHHHHHHHHHHTTS---TTB--TT----SSHHHHS------S---S--HHHHHHHHHHHHHTT--TTSTTTTTHHHHHHHHHHHHHT----SSS-TTS-----

pLDDT: mean 75.81, std 19.28, range [28.28, 96.75]

Organism: Opuntia streptacantha (NCBI:txid393608)

Foldseek 3Di:
DVVVVVVLCQLQVLLVDDLLVLFVVFKDFAPPQEQDQDDPPDPQHKDKDFQLWAWHAALQQRAIKIKTKIKIFGAHDRIDGDNVSLSVLLHSLRSNHDDQQVSQASSQVSCCVNRVTLKMKMKMWIWADADPDPVVVPDDDDDPGTQIAIEMDMDHQPNDVPRVVVVVSVVVVPPPDDDPPHHDPPPDPCDSHNVPNDPPPLDPPDDPDQPVVQLVVLCVVCVVVVHHCPPPVNPCVSVVVSVVSNVSNNDPPPDDSDPPPDPDPD